Protein 8AOJ (pdb70)

B-factor: mean 22.53, std 10.85, range [9.4, 93.25]

Sequence (339 aa):
GPEMVRGQVFDVGPRYTNLLSSYIGEGAYGMVCSAYDNVNKVRVAIKKISPFEHQTYCQRTLREEIKILLRFRHENIIGINDIIRAPTIEQMKDVYIVQDLMEETDLYKLLKTQHLSNDHICYFLYQILRGLKYIHSANVLHRDLKPSNLLLLNTTTDLKICCDFGLARVADPDHDHTGFLTEYVATRWYRAPEIMLNSKGYTTKSIDIWSVGCILAEMLSNRPIFPGKHYLDQLNHILGILGSPSQEDLNCIINLKARNYLLSLPHKKNKVPWNRLFPNADSKALDLLDKMMLTFNPHKRIEVEQALAHPYLEQYYDPSSDEPIAEAPFKLPKEKLKELIFEETARFQP

InterPro domains:
  IPR000719 Protein kinase domain [PF00069] (25-313)
  IPR000719 Protein kinase domain [PS50011] (25-313)
  IPR000719 Protein kinase domain [SM00220] (25-313)
  IPR003527 Mitogen-activated protein (MAP) kinase, conserved site [PS01351] (59-161)
  IPR008271 Serine/threonine-protein kinase, active site [PS00108] (145-157)
  IPR008349 Mitogen-activated protein (MAP) kinase, ERK1/2 [PR01770] (13-30)
  IPR008349 Mitogen-activated protein (MAP) kinase, ERK1/2 [PR01770] (118-127)
  IPR008349 Mitogen-activated protein (MAP) kinase, ERK1/2 [PR01770] (173-183)
  IPR008349 Mitogen-activated protein (MAP) kinase, ERK1/2 [PR01770] (231-242)
  IPR008349 Mitogen-activated protein (MAP) kinase, ERK1/2 [PR01770] (252-262)
  IPR008349 Mitogen-activated protein (MAP) kinase, ERK1/2 [PR01770] (313-323)
  IPR011009 Protein kinase-like domain superfamily [SSF56112] (19-322)
  IPR017441 Protein kinase, ATP binding site [PS00107] (31-55)
  IPR050117 Mitogen-activated protein (MAP) kinase [PTHR24055] (24-315)

GO terms:
  GO:0004674 protein serine/threonine kinase activity (F, IDA)
  GO:0004707 MAP kinase activity (F, IDA)
  GO:0005829 cytosol (C, IDA)
  GO:0045542 positive regulation of cholesterol biosynthetic process (P, IDA)
  GO:0070371 ERK1 and ERK2 cascade (P, IDA)
  GO:0007173 epidermal growth factor receptor signaling pathway (P, IDA)
  GO:0000165 MAPK cascade (P, IDA)
  GO:0010759 positive regulation of macrophage chemotaxis (P, IGI)
  GO:0120041 positive regulation of macrophage proliferation (P, IGI)
  GO:0061514 interleukin-34-mediated signaling pathway (P, IGI)
  GO:0005634 nucleus (C, IDA)
  GO:0005737 cytoplasm (C, IDA)
  GO:0045880 positive regulation of smoothened signaling pathway (P, IDA)
  GO:0070849 response to epidermal growth factor (P, IDA)
  GO:0005634 nucleus (C, TAS)
  GO:0005739 mitochondrion (C, TAS)
  GO:0005769 early endosome (C, TAS)
  GO:0005770 late endosome (C, TAS)
  GO:0005794 Golgi apparatus (C, TAS)
  GO:0005829 cytosol (C, TAS)

Nearest PDB structures (foldseek):
  4xp0-assembly1_A  TM=9.930E-01  e=1.563E-63  Rattus norvegicus
  8aod-assembly1_A  TM=9.834E-01  e=3.428E-61  Homo sapiens
  6rq4-assembly1_A  TM=9.929E-01  e=7.061E-60  Homo sapiens
  4xj0-assembly1_A  TM=9.694E-01  e=9.511E-57  Homo sapiens
  2fys-assembly2_A  TM=9.454E-01  e=4.264E-54  Rattus norvegicus

Radius of gyration: 21.11 Å; Cα contacts (8 Å, |Δi|>4): 627; chains: 1; bounding box: 54×43×61 Å

Solvent-accessible surface area: 16401 Å² total

Secondary structure (DSSP, 8-state):
---EETTEE----TTEEEEEEEEEETTEEEEEEEETTTTEEEEEEEE--TT-HHHHHHHHHHHHHHHH---TTB----EEE--SSTTT---EEEEEE--SEEHHHHHHH-PPPHHHHHHHHHHHHHHHHHHHHTTEE-----GGGEEE----EEE---TT-EE--GGG-B--TT----S-GGG--HHHHHTB-S-STHHHHHHHHHHHHHHHHSS-S---SSHHHHHHHHHHHH-SPPHHHHHT---HHHHHHHHHSPP-PPPPHHHH-TTS-HHHHHHHHHHS-SSTTTSPPHHHHHTSGGGTTT--GGGS---SS-----HHHHHHHHHHHTGGG--

Foldseek 3Di:
DADDDPNHGDRPDDQWADWDWDAADPAGTKIWTAGNVVGDIKIKGKHQQLVDPLSLVLVLVQLVVQDQDDDQQAKHFPAKDADPDLVRGRIIMTITHDADAWQLVCLQPHQDDLVRLLVQLLSVLLVLQACVLLQKEQLADDGRQWGHHPVGIHGDDSSPMDRADVVPFFDAAQDDADYDLLQAALCVRHTGHCRDRLRVLSSSLQRSLCSLPSDGQQPAPDRVSSNVSLCLAQWQDDPVLLVVRPHPVRSVVSVPDDTHDHDQPCVSRVPDDPQSSVLSCQSSDNRSVSRDGSLVSLVGVSNVVPRDVVSSDYRPHRDDDDSVVSSVSVCVSNVVNDD

Structure (mmCIF, N/CA/C/O backbone):
data_8AOJ
#
_entry.id   8AOJ
#
_cell.length_a   48.687
_cell.length_b   70.306
_cell.length_c   60.921
_cell.angle_alpha   90.000
_cell.angle_beta   109.800
_cell.angle_gamma   90.000
#
_symmetry.space_group_name_H-M   'P 1 21 1'
#
loop_
_entity.id
_entity.type
_entity.pdbx_description
1 polymer 'Mitogen-activated protein kinase 1'
2 non-polymer 'SULFATE ION'
3 non-polymer 1,2-ETHANEDIOL
4 non-polymer 'DIMETHYL SULFOXIDE'
5 non-polymer 1-[(2~{S})-2-(5-methyl-3-pyridin-4-yl-1~{H}-pyrazol-4-yl)pyrrolidin-1-yl]propan-1-one
6 water water
#
loop_
_atom_site.group_PDB
_atom_site.id
_atom_site.type_symbol
_atom_site.label_atom_id
_atom_site.label_alt_id
_atom_site.label_comp_id
_atom_site.label_asym_id
_atom_site.label_entity_id
_atom_site.label_seq_id
_atom_site.pdbx_PDB_ins_code
_atom_site.Cartn_x
_atom_site.Cartn_y
_atom_site.Cartn_z
_atom_site.occupancy
_atom_site.B_iso_or_equiv
_atom_site.auth_seq_id
_atom_site.auth_comp_id
_atom_site.auth_asym_id
_atom_site.auth_atom_id
_atom_site.pdbx_PDB_model_num
ATOM 1 N N . GLY A 1 18 ? 16.277 18.403 68.456 1.00 38.45 10 GLY A N 1
ATOM 2 C CA . GLY A 1 18 ? 15.040 18.760 67.772 1.00 37.02 10 GLY A CA 1
ATOM 3 C C . GLY A 1 18 ? 14.934 18.120 66.406 1.00 35.14 10 GLY A C 1
ATOM 4 O O . GLY A 1 18 ? 15.899 17.555 65.906 1.00 35.90 10 GLY A O 1
ATOM 5 N N . PRO A 1 19 ? 13.752 18.191 65.787 1.00 33.19 11 PRO A N 1
ATOM 6 C CA . PRO A 1 19 ? 13.577 17.535 64.473 1.00 32.42 11 PRO A CA 1
ATOM 7 C C . PRO A 1 19 ? 14.343 18.206 63.356 1.00 33.18 11 PRO A C 1
ATOM 8 O O . PRO A 1 19 ? 14.646 19.400 63.437 1.00 33.56 11 PRO A O 1
ATOM 12 N N . GLU A 1 20 ? 14.645 17.457 62.290 1.00 32.22 12 GLU A N 1
ATOM 13 C CA . GLU A 1 20 ? 15.078 18.043 61.010 1.00 32.04 12 GLU A CA 1
ATOM 14 C C . GLU A 1 20 ? 14.050 19.061 60.527 1.00 30.82 12 GLU A C 1
ATOM 15 O O . GLU A 1 20 ? 12.842 18.829 60.654 1.00 30.00 12 GLU A O 1
ATOM 21 N N . MET A 1 21 ? 14.520 20.205 60.015 1.00 30.65 13 MET A N 1
ATOM 22 C CA . MET A 1 21 ? 13.616 21.225 59.494 1.00 29.50 13 MET A CA 1
ATOM 23 C C . MET A 1 21 ? 13.948 21.393 58.018 1.00 29.45 13 MET A C 1
ATOM 24 O O . MET A 1 21 ? 15.116 21.296 57.642 1.00 31.16 13 MET A O 1
ATOM 29 N N . VAL A 1 22 ? 12.923 21.638 57.204 1.00 29.26 14 VAL A N 1
ATOM 30 C CA . VAL A 1 22 ? 13.082 21.922 55.780 1.00 29.02 14 VAL A CA 1
ATOM 31 C C . VAL A 1 22 ? 12.140 23.049 55.469 1.00 30.49 14 VAL A C 1
ATOM 32 O O . VAL A 1 22 ? 10.939 22.919 55.682 1.00 30.23 14 VAL A O 1
ATOM 36 N N . ARG A 1 23 ? 12.675 24.177 54.964 1.00 32.60 15 ARG A N 1
ATOM 37 C CA . ARG A 1 23 ? 11.859 25.352 54.667 1.00 34.57 15 ARG A CA 1
ATOM 38 C C . ARG A 1 23 ? 10.966 25.794 55.843 1.00 34.68 15 ARG A C 1
ATOM 39 O O . ARG A 1 23 ? 9.811 26.134 55.664 1.00 35.51 15 ARG A O 1
ATOM 47 N N . GLY A 1 24 ? 11.525 25.767 57.044 1.00 34.54 16 GLY A N 1
ATOM 48 C CA . GLY A 1 24 ? 10.824 26.230 58.233 1.00 34.18 16 GLY A CA 1
ATOM 49 C C . GLY A 1 24 ? 9.773 25.295 58.787 1.00 34.08 16 GLY A C 1
ATOM 50 O O . GLY A 1 24 ? 9.026 25.667 59.708 1.00 35.71 16 GLY A O 1
ATOM 51 N N . GLN A 1 25 ? 9.696 24.051 58.241 1.00 31.64 17 GLN A N 1
ATOM 52 C CA . GLN A 1 25 ? 8.658 23.115 58.652 1.00 29.74 17 GLN A CA 1
ATOM 53 C C . GLN A 1 25 ? 9.306 21.859 59.186 1.00 26.75 17 GLN A C 1
ATOM 54 O O . GLN A 1 25 ? 10.391 21.471 58.756 1.00 27.30 17 GLN A O 1
ATOM 60 N N . VAL A 1 26 ? 8.606 21.215 60.153 1.00 25.80 18 VAL A N 1
ATOM 61 C CA . VAL A 1 26 ? 9.087 19.985 60.747 1.00 24.10 18 VAL A CA 1
ATOM 62 C C . VAL A 1 26 ? 9.105 18.894 59.675 1.00 22.83 18 VAL A C 1
ATOM 63 O O . VAL A 1 26 ? 8.102 18.707 58.970 1.00 24.07 18 VAL A O 1
ATOM 67 N N . PHE A 1 27 ? 10.216 18.229 59.556 1.00 22.32 19 PHE A N 1
ATOM 68 C CA . PHE A 1 27 ? 10.293 17.066 58.662 1.00 21.01 19 PHE A CA 1
ATOM 69 C C . PHE A 1 27 ? 11.038 16.018 59.442 1.00 20.48 19 PHE A C 1
ATOM 70 O O . PHE A 1 27 ? 12.217 15.787 59.278 1.00 22.63 19 PHE A O 1
ATOM 78 N N . ASP A 1 28 ? 10.285 15.358 60.316 1.00 20.77 20 ASP A N 1
ATOM 79 C CA . ASP A 1 28 ? 10.915 14.619 61.416 1.00 20.49 20 ASP A CA 1
ATOM 80 C C . ASP A 1 28 ? 11.217 13.157 61.137 1.00 20.84 20 ASP A C 1
ATOM 81 O O . ASP A 1 28 ? 10.519 12.270 61.607 1.00 23.14 20 ASP A O 1
ATOM 86 N N . VAL A 1 29 ? 12.256 12.931 60.388 1.00 21.92 21 VAL A N 1
ATOM 87 C CA . VAL A 1 29 ? 12.542 11.591 59.860 1.00 23.15 21 VAL A CA 1
ATOM 88 C C . VAL A 1 29 ? 13.484 10.813 60.719 1.00 26.82 21 VAL A C 1
ATOM 89 O O . VAL A 1 29 ? 13.548 9.585 60.591 1.00 28.92 21 VAL A O 1
ATOM 93 N N . GLY A 1 30 ? 14.193 11.495 61.628 1.00 28.18 22 GLY A N 1
ATOM 94 C CA . GLY A 1 30 ? 14.950 10.838 62.677 1.00 28.09 22 GLY A CA 1
ATOM 95 C C . GLY A 1 30 ? 16.334 10.587 62.172 1.00 27.37 22 GLY A C 1
ATOM 96 O O . GLY A 1 30 ? 16.642 10.792 60.981 1.00 28.09 22 GLY A O 1
ATOM 97 N N . PRO A 1 31 ? 17.202 10.096 63.071 1.00 25.95 23 PRO A N 1
ATOM 98 C CA . PRO A 1 31 ? 18.614 10.011 62.732 1.00 24.19 23 PRO A CA 1
ATOM 99 C C . PRO A 1 31 ? 18.948 9.033 61.651 1.00 23.04 23 PRO A C 1
ATOM 100 O O . PRO A 1 31 ? 20.026 9.173 61.093 1.00 23.97 23 PRO A O 1
ATOM 104 N N . ARG A 1 32 ? 18.051 8.069 61.305 1.00 22.55 24 ARG A N 1
ATOM 105 C CA . ARG A 1 32 ? 18.367 7.169 60.187 1.00 23.00 24 ARG A CA 1
ATOM 106 C C . ARG A 1 32 ? 18.516 7.937 58.887 1.00 21.52 24 ARG A C 1
ATOM 107 O O . ARG A 1 32 ? 19.354 7.540 58.075 1.00 21.96 24 ARG A O 1
ATOM 115 N N . TYR A 1 33 ? 17.766 9.017 58.703 1.00 20.76 25 TYR A N 1
ATOM 116 C CA . TYR A 1 33 ? 17.679 9.743 57.452 1.00 20.55 25 TYR A CA 1
ATOM 117 C C . TYR A 1 33 ? 18.196 11.171 57.629 1.00 23.10 25 TYR A C 1
ATOM 118 O O . TYR A 1 33 ? 17.631 11.956 58.385 1.00 24.62 25 TYR A O 1
ATOM 127 N N . THR A 1 34 ? 19.262 11.482 56.889 1.00 24.64 26 THR A N 1
ATOM 128 C CA . THR A 1 34 ? 19.964 12.767 57.069 1.00 27.18 26 THR A CA 1
ATOM 129 C C . THR A 1 34 ? 20.094 13.523 55.735 1.00 29.29 26 THR A C 1
ATOM 130 O O . THR A 1 34 ? 19.639 13.003 54.704 1.00 29.30 26 THR A O 1
ATOM 134 N N . ASN A 1 35 ? 20.662 14.744 55.716 1.00 29.69 27 ASN A N 1
ATOM 135 C CA . ASN A 1 35 ? 20.984 15.469 54.479 1.00 30.56 27 ASN A CA 1
ATOM 136 C C . ASN A 1 35 ? 19.743 15.583 53.583 1.00 29.04 27 ASN A C 1
ATOM 137 O O . ASN A 1 35 ? 19.736 15.136 52.432 1.00 30.30 27 ASN A O 1
ATOM 142 N N . LEU A 1 36 ? 18.716 16.179 54.132 1.00 27.18 28 LEU A N 1
ATOM 143 C CA A LEU A 1 36 ? 17.448 16.366 53.451 0.50 27.52 28 LEU A CA 1
ATOM 144 C CA B LEU A 1 36 ? 17.457 16.366 53.429 0.50 27.51 28 LEU A CA 1
ATOM 145 C C . LEU A 1 36 ? 17.543 17.399 52.325 1.00 28.85 28 LEU A C 1
ATOM 146 O O . LEU A 1 36 ? 18.314 18.364 52.427 1.00 29.62 28 LEU A O 1
ATOM 155 N N . SER A 1 37 ? 16.754 17.194 51.264 1.00 28.33 29 SER A N 1
ATOM 156 C CA A SER A 1 37 ? 16.599 18.157 50.181 0.50 28.75 29 SER A CA 1
ATOM 157 C CA B SER A 1 37 ? 16.603 18.139 50.163 0.50 28.48 29 SER A CA 1
ATOM 158 C C . SER A 1 37 ? 15.148 18.179 49.787 1.00 28.18 29 SER A C 1
ATOM 159 O O . SER A 1 37 ? 14.559 17.102 49.547 1.00 26.21 29 SER A O 1
ATOM 164 N N . TYR A 1 38 ? 14.546 19.363 49.719 1.00 27.26 30 TYR A N 1
ATOM 165 C CA . TYR A 1 38 ? 13.172 19.577 49.297 1.00 27.11 30 TYR A CA 1
ATOM 166 C C . TYR A 1 38 ? 12.992 19.063 47.855 1.00 27.46 30 TYR A C 1
ATOM 167 O O . TYR A 1 38 ? 13.899 19.238 47.019 1.00 29.79 30 TYR A O 1
ATOM 176 N N . ILE A 1 39 ? 11.857 18.420 47.584 1.00 26.98 31 ILE A N 1
ATOM 177 C CA . ILE A 1 39 ? 11.475 18.062 46.212 1.00 28.41 31 ILE A CA 1
ATOM 178 C C . ILE A 1 39 ? 10.233 18.837 45.800 1.00 30.42 31 ILE A C 1
ATOM 179 O O . ILE A 1 39 ? 10.214 19.433 44.710 1.00 31.52 31 ILE A O 1
ATOM 184 N N . GLY A 1 40 ? 9.192 18.846 46.629 1.00 30.70 32 GLY A N 1
ATOM 185 C CA . GLY A 1 40 ? 7.906 19.402 46.227 1.00 32.36 32 GLY A CA 1
ATOM 186 C C . GLY A 1 40 ? 6.801 19.193 47.232 1.00 33.66 32 GLY A C 1
ATOM 187 O O . GLY A 1 40 ? 7.065 18.753 48.347 1.00 33.06 32 GLY A O 1
ATOM 188 N N . GLU A 1 41 ? 5.567 19.527 46.857 1.00 34.95 33 GLU A N 1
ATOM 189 C CA . GLU A 1 41 ? 4.370 19.333 47.660 1.00 36.82 33 GLU A CA 1
ATOM 190 C C . GLU A 1 41 ? 3.570 18.162 47.115 1.00 38.45 33 GLU A C 1
ATOM 191 O O . GLU A 1 41 ? 3.197 18.172 45.941 1.00 39.34 33 GLU A O 1
ATOM 197 N N . GLY A 1 42 ? 3.316 17.155 47.956 1.00 37.84 34 GLY A N 1
ATOM 198 C CA . GLY A 1 42 ? 2.341 16.108 47.664 1.00 36.75 34 GLY A CA 1
ATOM 199 C C . GLY A 1 42 ? 0.953 16.474 48.148 1.00 36.28 34 GLY A C 1
ATOM 200 O O . GLY A 1 42 ? 0.732 17.582 48.664 1.00 36.53 34 GLY A O 1
ATOM 201 N N . ALA A 1 43 ? 0.002 15.541 47.998 1.00 35.10 35 ALA A N 1
ATOM 202 C CA . ALA A 1 43 ? -1.405 15.770 48.327 1.00 34.12 35 ALA A CA 1
ATOM 203 C C . ALA A 1 43 ? -1.633 16.181 49.786 1.00 31.70 35 ALA A C 1
ATOM 204 O O . ALA A 1 43 ? -2.469 17.040 50.061 1.00 32.12 35 ALA A O 1
ATOM 206 N N . TYR A 1 44 ? -0.898 15.551 50.716 1.00 29.22 36 TYR A N 1
ATOM 207 C CA . TYR A 1 44 ? -1.103 15.763 52.158 1.00 27.67 36 TYR A CA 1
ATOM 208 C C . TYR A 1 44 ? 0.162 16.255 52.862 1.00 26.61 36 TYR A C 1
ATOM 209 O O . TYR A 1 44 ? 0.212 16.168 54.088 1.00 27.34 36 TYR A O 1
ATOM 218 N N . GLY A 1 45 ? 1.152 16.743 52.130 1.00 25.17 37 GLY A N 1
ATOM 219 C CA . GLY A 1 45 ? 2.358 17.278 52.741 1.00 25.65 37 GLY A CA 1
ATOM 220 C C . GLY A 1 45 ? 3.580 17.395 51.887 1.00 25.64 37 GLY A C 1
ATOM 221 O O . GLY A 1 45 ? 3.593 16.977 50.726 1.00 26.64 37 GLY A O 1
ATOM 222 N N . MET A 1 46 ? 4.628 17.907 52.461 1.00 25.20 38 MET A N 1
ATOM 223 C CA . MET A 1 46 ? 5.898 18.131 51.793 1.00 25.41 38 MET A CA 1
ATOM 224 C C . MET A 1 46 ? 6.576 16.790 51.405 1.00 23.77 38 MET A C 1
ATOM 225 O O . MET A 1 46 ? 6.430 15.792 52.124 1.00 22.31 38 MET A O 1
ATOM 230 N N . VAL A 1 47 ? 7.336 16.772 50.292 1.00 23.22 39 VAL A N 1
ATOM 231 C CA . VAL A 1 47 ? 8.141 15.648 49.874 1.00 22.98 39 VAL A CA 1
ATOM 232 C C . VAL A 1 47 ? 9.603 16.053 49.794 1.00 23.15 39 VAL A C 1
ATOM 233 O O . VAL A 1 47 ? 9.930 17.121 49.246 1.00 25.16 39 VAL A O 1
ATOM 237 N N . CYS A 1 48 ? 10.490 15.242 50.313 1.00 21.86 40 CYS A N 1
ATOM 238 C CA . CYS A 1 48 ? 11.956 15.398 50.304 1.00 23.19 40 CYS A CA 1
ATOM 239 C C . CYS A 1 48 ? 12.715 14.157 49.890 1.00 23.30 40 CYS A C 1
ATOM 240 O O . CYS A 1 48 ? 12.133 13.076 49.874 1.00 23.37 40 CYS A O 1
ATOM 243 N N . SER A 1 49 ? 14.000 14.280 49.549 1.00 20.97 41 SER A N 1
ATOM 244 C CA . SER A 1 49 ? 14.930 13.175 49.547 1.00 19.85 41 SER A CA 1
ATOM 245 C C . SER A 1 49 ? 15.815 13.250 50.791 1.00 21.07 41 SER A C 1
ATOM 246 O O . SER A 1 49 ? 15.946 14.322 51.391 1.00 23.36 41 SER A O 1
ATOM 249 N N . ALA A 1 50 ? 16.405 12.160 51.141 1.00 19.95 42 ALA A N 1
ATOM 250 C CA . ALA A 1 50 ? 17.310 12.082 52.301 1.00 21.12 42 ALA A CA 1
ATOM 251 C C . ALA A 1 50 ? 18.260 10.944 52.106 1.00 21.75 42 ALA A C 1
ATOM 252 O O . ALA A 1 50 ? 18.057 10.058 51.269 1.00 22.03 42 ALA A O 1
ATOM 254 N N . TYR A 1 51 ? 19.383 10.948 52.861 1.00 21.55 43 TYR A N 1
ATOM 255 C CA . TYR A 1 51 ? 20.284 9.818 52.891 1.00 22.43 43 TYR A CA 1
ATOM 256 C C . TYR A 1 51 ? 19.881 8.777 53.946 1.00 21.99 43 TYR A C 1
ATOM 257 O O . TYR A 1 51 ? 19.741 9.144 55.112 1.00 22.64 43 TYR A O 1
ATOM 266 N N . ASP A 1 52 ? 19.720 7.473 53.576 1.00 21.21 44 ASP A N 1
ATOM 267 C CA . ASP A 1 52 ? 19.380 6.359 54.450 1.00 21.76 44 ASP A CA 1
ATOM 268 C C . ASP A 1 52 ? 20.719 5.827 54.960 1.00 24.67 44 ASP A C 1
ATOM 269 O O . ASP A 1 52 ? 21.494 5.232 54.192 1.00 25.40 44 ASP A O 1
ATOM 274 N N . ASN A 1 53 ? 21.000 6.067 56.241 1.00 24.86 45 ASN A N 1
ATOM 275 C CA . ASN A 1 53 ? 22.285 5.650 56.841 1.00 28.12 45 ASN A CA 1
ATOM 276 C C . ASN A 1 53 ? 22.357 4.131 57.087 1.00 32.39 45 ASN A C 1
ATOM 277 O O . ASN A 1 53 ? 23.465 3.627 57.364 1.00 34.62 45 ASN A O 1
ATOM 282 N N . VAL A 1 54 ? 21.238 3.386 56.990 1.00 32.68 46 VAL A N 1
ATOM 283 C CA . VAL A 1 54 ? 21.290 1.919 57.089 1.00 33.47 46 VAL A CA 1
ATOM 284 C C . VAL A 1 54 ? 21.599 1.293 55.722 1.00 35.71 46 VAL A C 1
ATOM 285 O O . VAL A 1 54 ? 22.548 0.502 55.605 1.00 36.41 46 VAL A O 1
ATOM 289 N N . ASN A 1 55 ? 20.811 1.627 54.683 1.00 35.22 47 ASN A N 1
ATOM 290 C CA . ASN A 1 55 ? 21.011 1.050 53.341 1.00 34.88 47 ASN A CA 1
ATOM 291 C C . ASN A 1 55 ? 22.002 1.816 52.458 1.00 34.61 47 ASN A C 1
ATOM 292 O O . ASN A 1 55 ? 22.292 1.355 51.345 1.00 35.94 47 ASN A O 1
ATOM 297 N N . LYS A 1 56 ? 22.521 2.957 52.928 1.00 33.06 48 LYS A N 1
ATOM 298 C CA . LYS A 1 56 ? 23.595 3.704 52.267 1.00 33.35 48 LYS A CA 1
ATOM 299 C C . LYS A 1 56 ? 23.256 4.219 50.873 1.00 33.82 48 LYS A C 1
ATOM 300 O O . LYS A 1 56 ? 24.115 4.287 49.992 1.00 34.97 48 LYS A O 1
ATOM 306 N N . VAL A 1 57 ? 21.990 4.595 50.670 1.00 31.88 49 VAL A N 1
ATOM 307 C CA . VAL A 1 57 ? 21.486 5.204 49.431 1.00 29.96 49 VAL A CA 1
ATOM 308 C C . VAL A 1 57 ? 20.610 6.378 49.799 1.00 25.89 49 VAL A C 1
ATOM 309 O O . VAL A 1 57 ? 20.091 6.440 50.937 1.00 24.02 49 VAL A O 1
ATOM 313 N N . ARG A 1 58 ? 20.417 7.306 48.879 1.00 23.88 50 ARG A N 1
ATOM 314 C CA . ARG A 1 58 ? 19.383 8.305 49.020 1.00 23.15 50 ARG A CA 1
ATOM 315 C C . ARG A 1 58 ? 18.018 7.702 48.705 1.00 20.43 50 ARG A C 1
ATOM 316 O O . ARG A 1 58 ? 17.922 6.800 47.869 1.00 21.27 50 ARG A O 1
ATOM 324 N N . VAL A 1 59 ? 17.011 8.190 49.414 1.00 18.79 51 VAL A N 1
ATOM 325 C CA . VAL A 1 59 ? 15.617 7.719 49.385 1.00 17.09 51 VAL A CA 1
ATOM 326 C C . VAL A 1 59 ? 14.703 8.920 49.258 1.00 17.72 51 VAL A C 1
ATOM 327 O O . VAL A 1 59 ? 15.020 10.071 49.481 1.00 18.77 51 VAL A O 1
ATOM 331 N N . ALA A 1 60 ? 13.447 8.652 48.855 1.00 16.16 52 ALA A N 1
ATOM 332 C CA . ALA A 1 60 ? 12.397 9.627 48.802 1.00 16.74 52 ALA A CA 1
ATOM 333 C C . ALA A 1 60 ? 11.528 9.500 50.073 1.00 17.33 52 ALA A C 1
ATOM 334 O O . ALA A 1 60 ? 11.274 8.370 50.516 1.00 17.63 52 ALA A O 1
ATOM 336 N N . ILE A 1 61 ? 11.091 10.622 50.619 1.00 16.89 53 ILE A N 1
ATOM 337 C CA . ILE A 1 61 ? 10.254 10.629 51.803 1.00 15.24 53 ILE A CA 1
ATOM 338 C C . ILE A 1 61 ? 9.118 11.580 51.640 1.00 17.35 53 ILE A C 1
ATOM 339 O O . ILE A 1 61 ? 9.309 12.795 51.423 1.00 19.32 53 ILE A O 1
ATOM 344 N N . LYS A 1 62 ? 7.876 11.101 51.786 1.00 16.10 54 LYS A N 1
ATOM 345 C CA . LYS A 1 62 ? 6.683 11.906 51.754 1.00 16.64 54 LYS A CA 1
ATOM 346 C C . LYS A 1 62 ? 6.135 12.115 53.147 1.00 17.83 54 LYS A C 1
ATOM 347 O O . LYS A 1 62 ? 5.900 11.132 53.844 1.00 18.33 54 LYS A O 1
ATOM 353 N N . LYS A 1 63 ? 5.932 13.364 53.554 1.00 17.85 55 LYS A N 1
ATOM 354 C CA . LYS A 1 63 ? 5.227 13.664 54.788 1.00 17.27 55 LYS A CA 1
ATOM 355 C C . LYS A 1 63 ? 3.748 13.717 54.531 1.00 18.58 55 LYS A C 1
ATOM 356 O O . LYS A 1 63 ? 3.273 14.448 53.639 1.00 19.53 55 LYS A O 1
ATOM 362 N N . ILE A 1 64 ? 2.949 12.976 55.269 1.00 17.42 56 ILE A N 1
ATOM 363 C CA . ILE A 1 64 ? 1.531 12.849 55.139 1.00 18.35 56 ILE A CA 1
ATOM 364 C C . ILE A 1 64 ? 0.787 13.201 56.430 1.00 21.32 56 ILE A C 1
ATOM 365 O O . ILE A 1 64 ? 1.032 12.550 57.450 1.00 21.81 56 ILE A O 1
ATOM 370 N N . SER A 1 65 ? -0.128 14.156 56.385 1.00 21.80 57 SER A N 1
ATOM 371 C CA . SER A 1 65 ? -0.840 14.612 57.571 1.00 21.19 57 SER A CA 1
ATOM 372 C C . SER A 1 65 ? -2.316 14.530 57.223 1.00 22.32 57 SER A C 1
ATOM 373 O O . SER A 1 65 ? -2.927 15.538 56.846 1.00 24.24 57 SER A O 1
ATOM 376 N N . PRO A 1 66 ? -2.918 13.334 57.313 1.00 20.73 58 PRO A N 1
ATOM 377 C CA . PRO A 1 66 ? -4.284 13.103 56.847 1.00 21.08 58 PRO A CA 1
ATOM 378 C C . PRO A 1 66 ? -5.373 13.079 57.905 1.00 21.95 58 PRO A C 1
ATOM 379 O O . PRO A 1 66 ? -6.512 12.872 57.542 1.00 21.55 58 PRO A O 1
ATOM 383 N N . PHE A 1 67 ? -5.046 13.252 59.192 1.00 21.75 59 PHE A N 1
ATOM 384 C CA . PHE A 1 67 ? -5.933 12.779 60.253 1.00 23.12 59 PHE A CA 1
ATOM 385 C C . PHE A 1 67 ? -7.109 13.687 60.516 1.00 26.06 59 PHE A C 1
ATOM 386 O O . PHE A 1 67 ? -8.051 13.236 61.176 1.00 26.95 59 PHE A O 1
ATOM 394 N N . GLU A 1 68 ? -7.099 14.913 60.001 1.00 27.30 60 GLU A N 1
ATOM 395 C CA . GLU A 1 68 ? -8.240 15.819 60.148 1.00 29.09 60 GLU A CA 1
ATOM 396 C C . GLU A 1 68 ? -9.421 15.502 59.216 1.00 29.43 60 GLU A C 1
ATOM 397 O O . GLU A 1 68 ? -10.513 16.081 59.396 1.00 28.50 60 GLU A O 1
ATOM 403 N N . HIS A 1 69 ? -9.263 14.601 58.221 1.00 30.57 61 HIS A N 1
ATOM 404 C CA . HIS A 1 69 ? -10.313 14.325 57.238 1.00 30.93 61 HIS A CA 1
ATOM 405 C C . HIS A 1 69 ? -10.416 12.873 56.888 1.00 29.88 61 HIS A C 1
ATOM 406 O O . HIS A 1 69 ? -9.387 12.263 56.570 1.00 28.15 61 HIS A O 1
ATOM 413 N N . GLN A 1 70 ? -11.633 12.310 56.924 1.00 28.81 62 GLN A N 1
ATOM 414 C CA . GLN A 1 70 ? -11.933 10.915 56.601 1.00 28.75 62 GLN A CA 1
ATOM 415 C C . GLN A 1 70 ? -11.378 10.537 55.230 1.00 27.68 62 GLN A C 1
ATOM 416 O O . GLN A 1 70 ? -10.754 9.500 55.101 1.00 26.21 62 GLN A O 1
ATOM 422 N N . THR A 1 71 ? -11.608 11.361 54.190 1.00 27.75 63 THR A N 1
ATOM 423 C CA . THR A 1 71 ? -11.207 11.006 52.824 1.00 27.16 63 THR A CA 1
ATOM 424 C C . THR A 1 71 ? -9.684 10.877 52.710 1.00 24.89 63 THR A C 1
ATOM 425 O O . THR A 1 71 ? -9.169 9.938 52.070 1.00 23.98 63 THR A O 1
ATOM 429 N N . TYR A 1 72 ? -8.953 11.804 53.327 1.00 24.08 64 TYR A N 1
ATOM 430 C CA . TYR A 1 72 ? -7.488 11.746 53.336 1.00 23.94 64 TYR A CA 1
ATOM 431 C C . TYR A 1 72 ? -7.022 10.464 54.035 1.00 21.10 64 TYR A C 1
ATOM 432 O O . TYR A 1 72 ? -6.069 9.803 53.602 1.00 20.86 64 TYR A O 1
ATOM 441 N N . CYS A 1 73 ? -7.667 10.118 55.133 1.00 21.78 65 CYS A N 1
ATOM 442 C CA . CYS A 1 73 ? -7.337 8.890 55.843 1.00 21.55 65 CYS A CA 1
ATOM 443 C C . CYS A 1 73 ? -7.593 7.687 54.981 1.00 21.13 65 CYS A C 1
ATOM 444 O O . CYS A 1 73 ? -6.783 6.768 54.978 1.00 21.04 65 CYS A O 1
ATOM 447 N N . GLN A 1 74 ? -8.713 7.688 54.208 1.00 21.23 66 GLN A N 1
ATOM 448 C CA . GLN A 1 74 ? -9.050 6.545 53.380 1.00 22.08 66 GLN A CA 1
ATOM 449 C C . GLN A 1 74 ? -7.999 6.407 52.291 1.00 21.25 66 GLN A C 1
ATOM 450 O O . GLN A 1 74 ? -7.529 5.295 52.097 1.00 20.94 66 GLN A O 1
ATOM 456 N N . ARG A 1 75 ? -7.611 7.533 51.605 1.00 19.51 67 ARG A N 1
ATOM 457 C CA . ARG A 1 75 ? -6.664 7.362 50.492 1.00 18.37 67 ARG A CA 1
ATOM 458 C C . ARG A 1 75 ? -5.333 6.897 51.035 1.00 18.78 67 ARG A C 1
ATOM 459 O O . ARG A 1 75 ? -4.645 6.101 50.388 1.00 18.44 67 ARG A O 1
ATOM 467 N N . THR A 1 76 ? -4.928 7.386 52.221 1.00 18.69 68 THR A N 1
ATOM 468 C CA . THR A 1 76 ? -3.607 7.080 52.780 1.00 18.01 68 THR A CA 1
ATOM 469 C C . THR A 1 76 ? -3.591 5.642 53.192 1.00 17.48 68 THR A C 1
ATOM 470 O O . THR A 1 76 ? -2.618 4.946 52.922 1.00 17.13 68 THR A O 1
ATOM 474 N N . LEU A 1 77 ? -4.619 5.175 53.878 1.00 17.52 69 LEU A N 1
ATOM 475 C CA . LEU A 1 77 ? -4.665 3.803 54.347 1.00 17.48 69 LEU A CA 1
ATOM 476 C C . LEU A 1 77 ? -4.705 2.848 53.180 1.00 18.54 69 LEU A C 1
ATOM 477 O O . LEU A 1 77 ? -4.042 1.858 53.216 1.00 16.96 69 LEU A O 1
ATOM 482 N N . ARG A 1 78 ? -5.524 3.130 52.132 1.00 18.61 70 ARG A N 1
ATOM 483 C CA . ARG A 1 78 ? -5.561 2.222 50.985 1.00 18.95 70 ARG A CA 1
ATOM 484 C C . ARG A 1 78 ? -4.207 2.101 50.340 1.00 16.23 70 ARG A C 1
ATOM 485 O O . ARG A 1 78 ? -3.816 0.993 50.030 1.00 16.92 70 ARG A O 1
ATOM 493 N N . GLU A 1 79 ? -3.512 3.231 50.130 1.00 15.76 71 GLU A N 1
ATOM 494 C CA A GLU A 1 79 ? -2.172 3.149 49.480 0.50 15.26 71 GLU A CA 1
ATOM 495 C CA B GLU A 1 79 ? -2.210 3.172 49.495 0.50 15.61 71 GLU A CA 1
ATOM 496 C C . GLU A 1 79 ? -1.209 2.372 50.316 1.00 15.35 71 GLU A C 1
ATOM 497 O O . GLU A 1 79 ? -0.458 1.562 49.825 1.00 14.77 71 GLU A O 1
ATOM 508 N N . ILE A 1 80 ? -1.201 2.638 51.657 1.00 14.68 72 ILE A N 1
ATOM 509 C CA . ILE A 1 80 ? -0.289 1.895 52.516 1.00 14.43 72 ILE A CA 1
ATOM 510 C C . ILE A 1 80 ? -0.601 0.396 52.469 1.00 15.07 72 ILE A C 1
ATOM 511 O O . ILE A 1 80 ? 0.281 -0.403 52.307 1.00 15.35 72 ILE A O 1
ATOM 516 N N . LYS A 1 81 ? -1.901 0.035 52.620 1.00 15.07 73 LYS A N 1
ATOM 517 C CA . LYS A 1 81 ? -2.250 -1.388 52.576 1.00 16.47 73 LYS A CA 1
ATOM 518 C C . LYS A 1 81 ? -1.841 -2.045 51.273 1.00 15.95 73 LYS A C 1
ATOM 519 O O . LYS A 1 81 ? -1.290 -3.130 51.260 1.00 16.84 73 LYS A O 1
ATOM 525 N N . ILE A 1 82 ? -2.120 -1.350 50.139 1.00 14.55 74 ILE A N 1
ATOM 526 C CA . ILE A 1 82 ? -1.776 -1.944 48.851 1.00 14.67 74 ILE A CA 1
ATOM 527 C C . ILE A 1 82 ? -0.269 -2.118 48.703 1.00 13.97 74 ILE A C 1
ATOM 528 O O . ILE A 1 82 ? 0.205 -3.186 48.373 1.00 15.14 74 ILE A O 1
ATOM 533 N N . LEU A 1 83 ? 0.494 -1.053 48.945 1.00 13.85 75 LEU A N 1
ATOM 534 C CA . LEU A 1 83 ? 1.914 -1.110 48.696 1.00 14.03 75 LEU A CA 1
ATOM 535 C C . LEU A 1 83 ? 2.683 -2.013 49.628 1.00 14.17 75 LEU A C 1
ATOM 536 O O . LEU A 1 83 ? 3.698 -2.556 49.251 1.00 15.51 75 LEU A O 1
ATOM 541 N N . LEU A 1 84 ? 2.158 -2.171 50.869 1.00 14.46 76 LEU A N 1
ATOM 542 C CA . LEU A 1 84 ? 2.812 -3.127 51.791 1.00 15.91 76 LEU A CA 1
ATOM 543 C C . LEU A 1 84 ? 2.489 -4.576 51.397 1.00 17.98 76 LEU A C 1
ATOM 544 O O . LEU A 1 84 ? 3.333 -5.443 51.597 1.00 19.87 76 LEU A O 1
ATOM 549 N N . ARG A 1 85 ? 1.344 -4.823 50.796 1.00 15.82 77 ARG A N 1
ATOM 550 C CA . ARG A 1 85 ? 1.036 -6.202 50.342 1.00 16.50 77 ARG A CA 1
ATOM 551 C C . ARG A 1 85 ? 1.741 -6.543 49.040 1.00 17.11 77 ARG A C 1
ATOM 552 O O . ARG A 1 85 ? 2.274 -7.660 48.873 1.00 19.65 77 ARG A O 1
ATOM 560 N N . PHE A 1 86 ? 1.802 -5.583 48.104 1.00 13.76 78 PHE A N 1
ATOM 561 C CA . PHE A 1 86 ? 2.407 -5.843 46.806 1.00 14.17 78 PHE A CA 1
ATOM 562 C C . PHE A 1 86 ? 3.885 -6.029 46.889 1.00 15.10 78 PHE A C 1
ATOM 563 O O . PHE A 1 86 ? 4.573 -5.308 47.644 1.00 15.93 78 PHE A O 1
ATOM 571 N N . ARG A 1 87 ? 4.411 -6.919 46.077 1.00 15.02 79 ARG A N 1
ATOM 572 C CA . ARG A 1 87 ? 5.828 -7.072 45.910 1.00 14.93 79 ARG A CA 1
ATOM 573 C C . ARG A 1 87 ? 6.092 -7.383 44.478 1.00 14.25 79 ARG A C 1
ATOM 574 O O . ARG A 1 87 ? 5.871 -8.503 44.028 1.00 15.99 79 ARG A O 1
ATOM 582 N N . HIS A 1 88 ? 6.546 -6.393 43.722 1.00 13.48 80 HIS A N 1
ATOM 583 C CA . HIS A 1 88 ? 6.800 -6.567 42.306 1.00 12.87 80 HIS A CA 1
ATOM 584 C C . HIS A 1 88 ? 7.843 -5.622 41.829 1.00 12.16 80 HIS A C 1
ATOM 585 O O . HIS A 1 88 ? 7.835 -4.452 42.240 1.00 13.13 80 HIS A O 1
ATOM 592 N N . GLU A 1 89 ? 8.714 -6.036 40.943 1.00 12.67 81 GLU A N 1
ATOM 593 C CA . GLU A 1 89 ? 9.791 -5.239 40.436 1.00 13.59 81 GLU A CA 1
ATOM 594 C C . GLU A 1 89 ? 9.378 -3.960 39.775 1.00 13.02 81 GLU A C 1
ATOM 595 O O . GLU A 1 89 ? 10.156 -3.007 39.761 1.00 13.91 81 GLU A O 1
ATOM 601 N N . ASN A 1 90 ? 8.173 -3.912 39.175 1.00 11.52 82 ASN A N 1
ATOM 602 C CA . ASN A 1 90 ? 7.695 -2.730 38.475 1.00 10.59 82 ASN A CA 1
ATOM 603 C C . ASN A 1 90 ? 6.708 -1.934 39.250 1.00 10.86 82 ASN A C 1
ATOM 604 O O . ASN A 1 90 ? 5.998 -1.128 38.664 1.00 11.21 82 ASN A O 1
ATOM 609 N N . ILE A 1 91 ? 6.672 -2.091 40.581 1.00 11.30 83 ILE A N 1
ATOM 610 C CA . ILE A 1 91 ? 5.809 -1.332 41.468 1.00 11.61 83 ILE A CA 1
ATOM 611 C C . ILE A 1 91 ? 6.625 -0.803 42.606 1.00 11.24 83 ILE A C 1
ATOM 612 O O . ILE A 1 91 ? 7.356 -1.562 43.243 1.00 12.79 83 ILE A O 1
ATOM 617 N N . ILE A 1 92 ? 6.509 0.481 42.898 1.00 11.06 84 ILE A N 1
ATOM 618 C CA . ILE A 1 92 ? 7.261 1.077 44.008 1.00 12.21 84 ILE A CA 1
ATOM 619 C C . ILE A 1 92 ? 6.833 0.372 45.325 1.00 12.58 84 ILE A C 1
ATOM 620 O O . ILE A 1 92 ? 5.667 0.055 45.540 1.00 14.44 84 ILE A O 1
ATOM 625 N N . GLY A 1 93 ? 7.789 0.158 46.186 1.00 14.15 85 GLY A N 1
ATOM 626 C CA . GLY A 1 93 ? 7.506 -0.410 47.504 1.00 14.85 85 GLY A CA 1
ATOM 627 C C . GLY A 1 93 ? 7.423 0.668 48.561 1.00 15.95 85 GLY A C 1
ATOM 628 O O . GLY A 1 93 ? 7.626 1.852 48.260 1.00 18.41 85 GLY A O 1
ATOM 629 N N . ILE A 1 94 ? 7.139 0.286 49.776 1.00 15.30 86 ILE A N 1
ATOM 630 C CA . ILE A 1 94 ? 7.361 1.184 50.932 1.00 15.56 86 ILE A CA 1
ATOM 631 C C . ILE A 1 94 ? 8.478 0.579 51.701 1.00 17.42 86 ILE A C 1
ATOM 632 O O . ILE A 1 94 ? 8.345 -0.533 52.162 1.00 19.92 86 ILE A O 1
ATOM 637 N N . ASN A 1 95 ? 9.574 1.297 51.871 1.00 16.03 87 ASN A N 1
ATOM 638 C CA . ASN A 1 95 ? 10.757 0.767 52.565 1.00 17.15 87 ASN A CA 1
ATOM 639 C C . ASN A 1 95 ? 10.650 0.950 54.074 1.00 17.74 87 ASN A C 1
ATOM 640 O O . ASN A 1 95 ? 11.214 0.133 54.830 1.00 19.56 87 ASN A O 1
ATOM 645 N N . ASP A 1 96 ? 10.016 2.016 54.506 1.00 15.69 88 ASP A N 1
ATOM 646 C CA . ASP A 1 96 ? 9.901 2.388 55.914 1.00 15.63 88 ASP A CA 1
ATOM 647 C C . ASP A 1 96 ? 8.777 3.336 56.060 1.00 15.86 88 ASP A C 1
ATOM 648 O O . ASP A 1 96 ? 8.410 4.045 55.128 1.00 14.82 88 ASP A O 1
ATOM 653 N N . ILE A 1 97 ? 8.170 3.369 57.257 1.00 16.83 89 ILE A N 1
ATOM 654 C CA . ILE A 1 97 ? 7.161 4.331 57.615 1.00 15.98 89 ILE A CA 1
ATOM 655 C C . ILE A 1 97 ? 7.532 4.871 58.998 1.00 17.00 89 ILE A C 1
ATOM 656 O O . ILE A 1 97 ? 7.768 4.082 59.945 1.00 18.87 89 ILE A O 1
ATOM 661 N N . ILE A 1 98 ? 7.624 6.182 59.105 1.00 16.47 90 ILE A N 1
ATOM 662 C CA . ILE A 1 98 ? 8.069 6.841 60.325 1.00 17.25 90 ILE A CA 1
ATOM 663 C C . ILE A 1 98 ? 6.894 7.527 60.893 1.00 16.93 90 ILE A C 1
ATOM 664 O O . ILE A 1 98 ? 6.155 8.253 60.239 1.00 16.68 90 ILE A O 1
ATOM 669 N N . ARG A 1 99 ? 6.638 7.295 62.213 1.00 17.19 91 ARG A N 1
ATOM 670 C CA . ARG A 1 99 ? 5.584 7.977 62.931 1.00 18.22 91 ARG A CA 1
ATOM 671 C C . ARG A 1 99 ? 5.863 7.873 64.437 1.00 18.87 91 ARG A C 1
ATOM 672 O O . ARG A 1 99 ? 6.724 7.106 64.845 1.00 18.76 91 ARG A O 1
ATOM 680 N N . ALA A 1 100 ? 5.107 8.624 65.212 1.00 19.17 92 ALA A N 1
ATOM 681 C CA . ALA A 1 100 ? 5.328 8.692 66.664 1.00 18.67 92 ALA A CA 1
ATOM 682 C C . ALA A 1 100 ? 4.963 7.354 67.261 1.00 18.36 92 ALA A C 1
ATOM 683 O O . ALA A 1 100 ? 4.232 6.561 66.708 1.00 18.05 92 ALA A O 1
ATOM 685 N N . PRO A 1 101 ? 5.462 7.082 68.471 1.00 17.11 93 PRO A N 1
ATOM 686 C CA . PRO A 1 101 ? 5.164 5.775 69.100 1.00 16.94 93 PRO A CA 1
ATOM 687 C C . PRO A 1 101 ? 3.770 5.574 69.599 1.00 17.17 93 PRO A C 1
ATOM 688 O O . PRO A 1 101 ? 3.417 4.417 69.853 1.00 19.01 93 PRO A O 1
ATOM 692 N N . THR A 1 102 ? 3.013 6.608 69.741 1.00 16.85 94 THR A N 1
ATOM 693 C CA . THR A 1 102 ? 1.690 6.501 70.296 1.00 16.83 94 THR A CA 1
ATOM 694 C C . THR A 1 102 ? 0.710 7.178 69.385 1.00 19.94 94 THR A C 1
ATOM 695 O O . THR A 1 102 ? 1.060 8.106 68.666 1.00 19.32 94 THR A O 1
ATOM 699 N N . ILE A 1 103 ? -0.556 6.770 69.421 1.00 19.67 95 ILE A N 1
ATOM 700 C CA . ILE A 1 103 ? -1.594 7.395 68.602 1.00 22.01 95 ILE A CA 1
ATOM 701 C C . ILE A 1 103 ? -1.764 8.831 68.985 1.00 23.99 95 ILE A C 1
ATOM 702 O O . ILE A 1 103 ? -1.982 9.654 68.111 1.00 25.02 95 ILE A O 1
ATOM 707 N N . GLU A 1 104 ? -1.706 9.138 70.316 1.00 24.39 96 GLU A N 1
ATOM 708 C CA . GLU A 1 104 ? -1.864 10.483 70.834 1.00 25.43 96 GLU A CA 1
ATOM 709 C C . GLU A 1 104 ? -0.834 11.416 70.254 1.00 25.41 96 GLU A C 1
ATOM 710 O O . GLU A 1 104 ? -1.191 12.541 69.912 1.00 29.25 96 GLU A O 1
ATOM 716 N N . GLN A 1 105 ? 0.429 10.977 70.123 1.00 20.84 97 GLN A N 1
ATOM 717 C CA . GLN A 1 105 ? 1.491 11.802 69.618 1.00 19.87 97 GLN A CA 1
ATOM 718 C C . GLN A 1 105 ? 1.574 11.763 68.061 1.00 20.57 97 GLN A C 1
ATOM 719 O O . GLN A 1 105 ? 2.369 12.532 67.552 1.00 22.14 97 GLN A O 1
ATOM 725 N N . MET A 1 106 ? 0.878 10.862 67.400 1.00 20.20 98 MET A N 1
ATOM 726 C CA . MET A 1 106 ? 0.986 10.749 65.934 1.00 19.76 98 MET A CA 1
ATOM 727 C C . MET A 1 106 ? 0.105 11.770 65.250 1.00 23.18 98 MET A C 1
ATOM 728 O O . MET A 1 106 ? -1.118 11.679 65.316 1.00 25.22 98 MET A O 1
ATOM 733 N N . LYS A 1 107 ? 0.729 12.707 64.577 1.00 23.00 99 LYS A N 1
ATOM 734 C CA . LYS A 1 107 ? -0.042 13.644 63.727 1.00 24.57 99 LYS A CA 1
ATOM 735 C C . LYS A 1 107 ? 0.355 13.518 62.226 1.00 25.23 99 LYS A C 1
ATOM 736 O O . LYS A 1 107 ? -0.423 13.902 61.354 1.00 28.01 99 LYS A O 1
ATOM 742 N N . ASP A 1 108 ? 1.514 13.044 61.959 1.00 22.93 100 ASP A N 1
ATOM 743 C CA . ASP A 1 108 ? 2.049 12.906 60.616 1.00 23.88 100 ASP A CA 1
ATOM 744 C C . ASP A 1 108 ? 2.566 11.469 60.482 1.00 24.05 100 ASP A C 1
ATOM 745 O O . ASP A 1 108 ? 2.940 10.769 61.461 1.00 24.99 100 ASP A O 1
ATOM 750 N N . VAL A 1 109 ? 2.632 11.032 59.247 1.00 20.65 101 VAL A N 1
ATOM 751 C CA . VAL A 1 109 ? 3.321 9.815 58.880 1.00 19.53 101 VAL A CA 1
ATOM 752 C C . VAL A 1 109 ? 4.299 10.139 57.767 1.00 17.39 101 VAL A C 1
ATOM 753 O O . VAL A 1 109 ? 3.935 10.962 56.909 1.00 20.02 101 VAL A O 1
ATOM 757 N N . TYR A 1 110 ? 5.452 9.526 57.738 1.00 15.42 102 TYR A N 1
ATOM 758 C CA . TYR A 1 110 ? 6.414 9.743 56.653 1.00 16.15 102 TYR A CA 1
ATOM 759 C C . TYR A 1 110 ? 6.643 8.413 55.965 1.00 16.39 102 TYR A C 1
ATOM 760 O O . TYR A 1 110 ? 6.984 7.410 56.572 1.00 17.21 102 TYR A O 1
ATOM 769 N N . ILE A 1 111 ? 6.433 8.402 54.664 1.00 15.93 103 ILE A N 1
ATOM 770 C CA . ILE A 1 111 ? 6.589 7.171 53.866 1.00 14.61 103 ILE A CA 1
ATOM 771 C C . ILE A 1 111 ? 7.894 7.241 53.115 1.00 14.54 103 ILE A C 1
ATOM 772 O O . ILE A 1 111 ? 8.083 8.209 52.326 1.00 15.97 103 ILE A O 1
ATOM 777 N N . VAL A 1 112 ? 8.750 6.262 53.288 1.00 13.92 104 VAL A N 1
ATOM 778 C CA . VAL A 1 112 ? 10.072 6.224 52.686 1.00 14.04 104 VAL A CA 1
ATOM 779 C C . VAL A 1 112 ? 10.020 5.214 51.566 1.00 14.91 104 VAL A C 1
ATOM 780 O O . VAL A 1 112 ? 9.594 4.080 51.747 1.00 15.68 104 VAL A O 1
ATOM 784 N N . GLN A 1 113 ? 10.501 5.645 50.406 1.00 14.23 105 GLN A N 1
ATOM 785 C CA . GLN A 1 113 ? 10.513 4.816 49.178 1.00 14.13 105 GLN A CA 1
ATOM 786 C C . GLN A 1 113 ? 11.807 4.997 48.447 1.00 15.50 105 GLN A C 1
ATOM 787 O O . GLN A 1 113 ? 12.575 5.956 48.670 1.00 15.85 105 GLN A O 1
ATOM 793 N N . ASP A 1 114 ? 12.085 4.088 47.515 1.00 16.11 106 ASP A N 1
ATOM 794 C CA . ASP A 1 114 ? 13.250 4.244 46.647 1.00 16.14 106 ASP A CA 1
ATOM 795 C C . ASP A 1 114 ? 13.220 5.570 45.908 1.00 15.10 106 ASP A C 1
ATOM 796 O O . ASP A 1 114 ? 12.167 6.019 45.462 1.00 16.13 106 ASP A O 1
ATOM 801 N N . LEU A 1 115 ? 14.402 6.202 45.773 1.00 16.21 107 LEU A N 1
ATOM 802 C CA . LEU A 1 115 ? 14.537 7.442 45.017 1.00 16.41 107 LEU A CA 1
ATOM 803 C C . LEU A 1 115 ? 15.059 7.049 43.640 1.00 17.59 107 LEU A C 1
ATOM 804 O O . LEU A 1 115 ? 16.135 6.445 43.513 1.00 18.78 107 LEU A O 1
ATOM 809 N N . MET A 1 116 ? 14.289 7.386 42.624 1.00 14.64 108 MET A N 1
ATOM 810 C CA . MET A 1 116 ? 14.654 7.042 41.258 1.00 15.21 108 MET A CA 1
ATOM 811 C C . MET A 1 116 ? 15.353 8.200 40.624 1.00 15.10 108 MET A C 1
ATOM 812 O O . MET A 1 116 ? 15.511 9.245 41.237 1.00 18.29 108 MET A O 1
ATOM 817 N N . GLU A 1 117 ? 15.813 8.052 39.413 1.00 15.69 109 GLU A N 1
ATOM 818 C CA A GLU A 1 117 ? 16.552 9.075 38.677 0.50 16.47 109 GLU A CA 1
ATOM 819 C CA B GLU A 1 117 ? 16.552 9.103 38.692 0.50 15.73 109 GLU A CA 1
ATOM 820 C C . GLU A 1 117 ? 15.625 10.125 38.127 1.00 16.84 109 GLU A C 1
ATOM 821 O O . GLU A 1 117 ? 15.896 11.317 38.152 1.00 17.68 109 GLU A O 1
ATOM 832 N N . THR A 1 118 ? 14.461 9.684 37.584 1.00 15.45 110 THR A N 1
ATOM 833 C CA . THR A 1 118 ? 13.555 10.595 36.919 1.00 14.98 110 THR A CA 1
ATOM 834 C C . THR A 1 118 ? 12.166 9.966 36.853 1.00 13.90 110 THR A C 1
ATOM 835 O O . THR A 1 118 ? 11.996 8.858 37.353 1.00 13.66 110 THR A O 1
ATOM 839 N N . ASP A 1 119 ? 11.236 10.651 36.268 1.00 14.69 111 ASP A N 1
ATOM 840 C CA . ASP A 1 119 ? 9.945 10.069 35.938 1.00 13.84 111 ASP A CA 1
ATOM 841 C C . ASP A 1 119 ? 9.714 10.302 34.467 1.00 13.76 111 ASP A C 1
ATOM 842 O O . ASP A 1 119 ? 10.431 11.028 33.792 1.00 15.32 111 ASP A O 1
ATOM 847 N N . LEU A 1 120 ? 8.687 9.605 33.919 1.00 13.17 112 LEU A N 1
ATOM 848 C CA . LEU A 1 120 ? 8.455 9.670 32.507 1.00 13.38 112 LEU A CA 1
ATOM 849 C C . LEU A 1 120 ? 7.932 11.035 32.088 1.00 14.34 112 LEU A C 1
ATOM 850 O O . LEU A 1 120 ? 8.179 11.452 30.956 1.00 15.94 112 LEU A O 1
ATOM 855 N N . TYR A 1 121 ? 7.286 11.770 32.962 1.00 13.32 113 TYR A N 1
ATOM 856 C CA . TYR A 1 121 ? 6.841 13.142 32.662 1.00 15.00 113 TYR A CA 1
ATOM 857 C C . TYR A 1 121 ? 8.075 14.024 32.371 1.00 16.03 113 TYR A C 1
ATOM 858 O O . TYR A 1 121 ? 8.089 14.712 31.354 1.00 16.69 113 TYR A O 1
ATOM 867 N N . LYS A 1 122 ? 9.054 14.005 33.243 1.00 15.89 114 LYS A N 1
ATOM 868 C CA . LYS A 1 122 ? 10.268 14.821 33.041 1.00 16.20 114 LYS A CA 1
ATOM 869 C C . LYS A 1 122 ? 11.035 14.348 31.847 1.00 17.34 114 LYS A C 1
ATOM 870 O O . LYS A 1 122 ? 11.525 15.184 31.049 1.00 17.92 114 LYS A O 1
ATOM 876 N N . LEU A 1 123 ? 11.105 13.037 31.633 1.00 17.39 115 LEU A N 1
ATOM 877 C CA . LEU A 1 123 ? 11.779 12.531 30.435 1.00 17.86 115 LEU A CA 1
ATOM 878 C C . LEU A 1 123 ? 11.148 12.955 29.133 1.00 18.16 115 LEU A C 1
ATOM 879 O O . LEU A 1 123 ? 11.849 13.326 28.196 1.00 20.59 115 LEU A O 1
ATOM 884 N N . LEU A 1 124 ? 9.835 12.901 29.025 1.00 17.63 116 LEU A N 1
ATOM 885 C CA . LEU A 1 124 ? 9.164 13.281 27.795 1.00 18.14 116 LEU A CA 1
ATOM 886 C C . LEU A 1 124 ? 9.244 14.762 27.518 1.00 18.72 116 LEU A C 1
ATOM 887 O O . LEU A 1 124 ? 9.121 15.130 26.362 1.00 19.61 116 LEU A O 1
ATOM 892 N N . LYS A 1 125 ? 9.483 15.598 28.522 1.00 19.71 117 LYS A N 1
ATOM 893 C CA . LYS A 1 125 ? 9.608 17.059 28.338 1.00 22.05 117 LYS A CA 1
ATOM 894 C C . LYS A 1 125 ? 10.879 17.397 27.548 1.00 22.32 117 LYS A C 1
ATOM 895 O O . LYS A 1 125 ? 10.922 18.413 26.824 1.00 24.26 117 LYS A O 1
ATOM 901 N N . THR A 1 126 ? 11.915 16.563 27.670 1.00 22.43 118 THR A N 1
ATOM 902 C CA . THR A 1 126 ? 13.248 16.855 27.232 1.00 24.30 118 THR A CA 1
ATOM 903 C C . THR A 1 126 ? 13.883 15.845 26.263 1.00 22.28 118 THR A C 1
ATOM 904 O O . THR A 1 126 ? 14.875 16.207 25.591 1.00 24.31 118 THR A O 1
ATOM 908 N N . GLN A 1 127 ? 13.394 14.605 26.182 1.00 18.01 119 GLN A N 1
ATOM 909 C CA . GLN A 1 127 ? 14.107 13.528 25.537 1.00 16.47 119 GLN A CA 1
ATOM 910 C C . GLN A 1 127 ? 13.259 12.850 24.534 1.00 16.05 119 GLN A C 1
ATOM 911 O O . GLN A 1 127 ? 12.109 12.481 24.852 1.00 18.19 119 GLN A O 1
ATOM 917 N N . HIS A 1 128 ? 13.756 12.654 23.353 1.00 16.79 120 HIS A N 1
ATOM 918 C CA . HIS A 1 128 ? 13.175 11.783 22.359 1.00 17.85 120 HIS A CA 1
ATOM 919 C C . HIS A 1 128 ? 13.432 10.333 22.800 1.00 17.64 120 HIS A C 1
ATOM 920 O O . HIS A 1 128 ? 14.575 9.976 23.162 1.00 18.64 120 HIS A O 1
ATOM 927 N N . LEU A 1 129 ? 12.393 9.491 22.764 1.00 15.43 121 LEU A N 1
ATOM 928 C CA . LEU A 1 129 ? 12.568 8.093 23.119 1.00 14.95 121 LEU A CA 1
ATOM 929 C C . LEU A 1 129 ? 12.833 7.298 21.904 1.00 16.66 121 LEU A C 1
ATOM 930 O O . LEU A 1 129 ? 12.113 7.460 20.940 1.00 18.46 121 LEU A O 1
ATOM 935 N N . SER A 1 130 ? 13.824 6.433 21.930 1.00 15.96 122 SER A N 1
ATOM 936 C CA . SER A 1 130 ? 13.971 5.469 20.831 1.00 17.77 122 SER A CA 1
ATOM 937 C C . SER A 1 130 ? 12.804 4.475 20.790 1.00 16.52 122 SER A C 1
ATOM 938 O O . SER A 1 130 ? 12.164 4.237 21.813 1.00 14.53 122 SER A O 1
ATOM 941 N N . ASN A 1 131 ? 12.522 3.831 19.646 1.00 17.13 123 ASN A N 1
ATOM 942 C CA . ASN A 1 131 ? 11.493 2.783 19.604 1.00 17.52 123 ASN A CA 1
ATOM 943 C C . ASN A 1 131 ? 11.826 1.707 20.583 1.00 15.52 123 ASN A C 1
ATOM 944 O O . ASN A 1 131 ? 10.904 1.171 21.218 1.00 15.00 123 ASN A O 1
ATOM 949 N N . ASP A 1 132 ? 13.092 1.372 20.787 1.00 15.08 124 ASP A N 1
ATOM 950 C CA . ASP A 1 132 ? 13.452 0.341 21.719 1.00 15.61 124 ASP A CA 1
ATOM 951 C C . ASP A 1 132 ? 13.114 0.752 23.147 1.00 14.48 124 ASP A C 1
ATOM 952 O O . ASP A 1 132 ? 12.687 -0.084 23.973 1.00 14.59 124 ASP A O 1
ATOM 957 N N . HIS A 1 133 ? 13.283 2.035 23.486 1.00 12.62 125 HIS A N 1
ATOM 958 C CA . HIS A 1 133 ? 12.917 2.504 24.798 1.00 12.64 125 HIS A CA 1
ATOM 959 C C . HIS A 1 133 ? 11.414 2.509 24.934 1.00 12.98 125 HIS A C 1
ATOM 960 O O . HIS A 1 133 ? 10.925 2.121 26.015 1.00 12.47 125 HIS A O 1
ATOM 967 N N . ILE A 1 134 ? 10.655 2.917 23.970 1.00 12.13 126 ILE A N 1
ATOM 968 C CA . ILE A 1 134 ? 9.163 2.903 24.047 1.00 11.74 126 ILE A CA 1
ATOM 969 C C . ILE A 1 134 ? 8.694 1.481 24.307 1.00 11.70 126 ILE A C 1
ATOM 970 O O . ILE A 1 134 ? 7.876 1.249 25.217 1.00 12.44 126 ILE A O 1
ATOM 975 N N . CYS A 1 135 ? 9.260 0.523 23.599 1.00 12.52 127 CYS A N 1
ATOM 976 C CA . CYS A 1 135 ? 8.907 -0.842 23.740 1.00 13.43 127 CYS A CA 1
ATOM 977 C C . CYS A 1 135 ? 9.188 -1.351 25.132 1.00 12.39 127 CYS A C 1
ATOM 978 O O . CYS A 1 135 ? 8.294 -1.979 25.754 1.00 13.05 127 CYS A O 1
ATOM 981 N N . TYR A 1 136 ? 10.367 -1.106 25.640 1.00 12.35 128 TYR A N 1
ATOM 982 C CA . TYR A 1 136 ? 10.747 -1.554 26.930 1.00 13.29 128 TYR A CA 1
ATOM 983 C C . TYR A 1 136 ? 9.924 -0.904 28.041 1.00 12.13 128 TYR A C 1
ATOM 984 O O . TYR A 1 136 ? 9.518 -1.544 29.030 1.00 11.95 128 TYR A O 1
ATOM 993 N N . PHE A 1 137 ? 9.686 0.419 27.925 1.00 10.93 129 PHE A N 1
ATOM 994 C CA . PHE A 1 137 ? 8.864 1.091 28.929 1.00 10.35 129 PHE A CA 1
ATOM 995 C C . PHE A 1 137 ? 7.450 0.529 28.918 1.00 10.83 129 PHE A C 1
ATOM 996 O O . PHE A 1 137 ? 6.901 0.275 29.986 1.00 11.08 129 PHE A O 1
ATOM 1004 N N . LEU A 1 138 ? 6.861 0.322 27.752 1.00 10.80 130 LEU A N 1
ATOM 1005 C CA . LEU A 1 138 ? 5.516 -0.194 27.672 1.00 10.73 130 LEU A CA 1
ATOM 1006 C C . LEU A 1 138 ? 5.455 -1.587 28.244 1.00 10.51 130 LEU A C 1
ATOM 1007 O O . LEU A 1 138 ? 4.518 -1.885 28.990 1.00 10.08 130 LEU A O 1
ATOM 1012 N N . TYR A 1 139 ? 6.417 -2.427 27.963 1.00 10.64 131 TYR A N 1
ATOM 1013 C CA . TYR A 1 139 ? 6.471 -3.769 28.549 1.00 10.65 131 TYR A CA 1
ATOM 1014 C C . TYR A 1 139 ? 6.428 -3.704 30.027 1.00 11.64 131 TYR A C 1
ATOM 1015 O O . TYR A 1 139 ? 5.648 -4.423 30.658 1.00 10.91 131 TYR A O 1
ATOM 1024 N N . GLN A 1 140 ? 7.277 -2.845 30.647 1.00 10.17 132 GLN A N 1
ATOM 1025 C CA . GLN A 1 140 ? 7.339 -2.804 32.102 1.00 10.91 132 GLN A CA 1
ATOM 1026 C C . GLN A 1 140 ? 6.065 -2.230 32.704 1.00 9.90 132 GLN A C 1
ATOM 1027 O O . GLN A 1 140 ? 5.655 -2.696 33.757 1.00 10.22 132 GLN A O 1
ATOM 1033 N N . ILE A 1 141 ? 5.466 -1.221 32.074 1.00 9.40 133 ILE A N 1
ATOM 1034 C CA . ILE A 1 141 ? 4.198 -0.741 32.565 1.00 9.75 133 ILE A CA 1
ATOM 1035 C C . ILE A 1 141 ? 3.154 -1.862 32.607 1.00 9.74 133 ILE A C 1
ATOM 1036 O O . ILE A 1 141 ? 2.456 -2.036 33.602 1.00 9.78 133 ILE A O 1
ATOM 1041 N N . LEU A 1 142 ? 3.050 -2.591 31.511 1.00 10.01 134 LEU A N 1
ATOM 1042 C CA . LEU A 1 142 ? 2.066 -3.644 31.432 1.00 10.19 134 LEU A CA 1
ATOM 1043 C C . LEU A 1 142 ? 2.406 -4.806 32.346 1.00 10.29 134 LEU A C 1
ATOM 1044 O O . LEU A 1 142 ? 1.471 -5.405 32.897 1.00 10.37 134 LEU A O 1
ATOM 1049 N N . ARG A 1 143 ? 3.666 -5.095 32.548 1.00 9.96 135 ARG A N 1
ATOM 1050 C CA . ARG A 1 143 ? 4.066 -6.146 3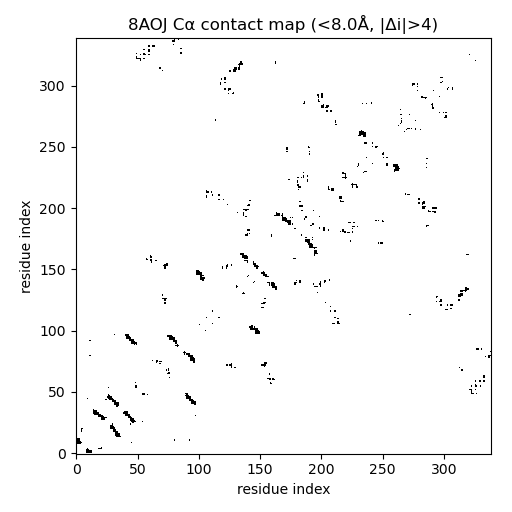3.474 1.00 10.46 135 ARG A CA 1
ATOM 1051 C C . ARG A 1 143 ? 3.642 -5.801 34.900 1.00 10.73 135 ARG A C 1
ATOM 1052 O O . ARG A 1 143 ? 3.059 -6.615 35.618 1.00 10.64 135 ARG A O 1
A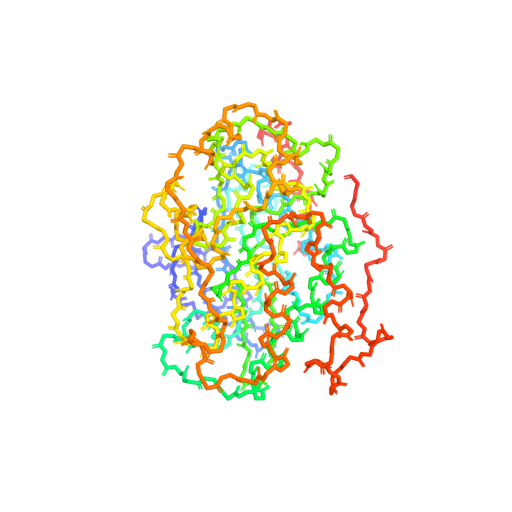TOM 1060 N N . GLY A 1 144 ? 3.896 -4.565 35.303 1.00 9.99 136 GLY A N 1
ATOM 1061 C CA . GLY A 1 144 ? 3.404 -4.100 36.592 1.00 10.01 136 GLY A CA 1
ATOM 1062 C C . GLY A 1 144 ? 1.911 -4.085 36.673 1.00 10.21 136 GLY A C 1
ATOM 1063 O O . GLY A 1 144 ? 1.343 -4.509 37.669 1.00 10.24 136 GLY A O 1
ATOM 1064 N N . LEU A 1 145 ? 1.248 -3.618 35.636 1.00 9.60 137 LEU A N 1
ATOM 1065 C CA . LEU A 1 145 ? -0.200 -3.574 35.646 1.00 9.92 137 LEU A CA 1
ATOM 1066 C C . LEU A 1 145 ? -0.835 -4.948 35.695 1.00 9.53 137 LEU A C 1
ATOM 1067 O O . LEU A 1 145 ? -1.865 -5.138 36.310 1.00 9.85 137 LEU A O 1
ATOM 1072 N N . LYS A 1 146 ? -0.207 -5.941 35.070 1.00 10.04 138 LYS A N 1
ATOM 1073 C CA . LYS A 1 146 ? -0.697 -7.324 35.170 1.00 10.01 138 LYS A CA 1
ATOM 1074 C C . LYS A 1 146 ? -0.791 -7.713 36.614 1.00 10.59 138 LYS A C 1
ATOM 1075 O O . LYS A 1 146 ? -1.783 -8.323 37.044 1.00 10.65 138 LYS A O 1
ATOM 1081 N N . TYR A 1 147 ? 0.254 -7.393 37.389 1.00 11.11 139 TYR A N 1
ATOM 1082 C CA . TYR A 1 147 ? 0.267 -7.760 38.779 1.00 10.81 139 TYR A CA 1
ATOM 1083 C C . TYR A 1 147 ? -0.806 -7.026 39.543 1.00 10.64 139 TYR A C 1
ATOM 1084 O O . TYR A 1 147 ? -1.579 -7.615 40.319 1.00 10.76 139 TYR A O 1
ATOM 1093 N N . ILE A 1 148 ? -0.918 -5.694 39.361 1.00 10.37 140 ILE A N 1
ATOM 1094 C CA . ILE A 1 148 ? -1.943 -4.884 40.033 1.00 10.61 140 ILE A CA 1
ATOM 1095 C C . ILE A 1 148 ? -3.319 -5.467 39.761 1.00 10.27 140 ILE A C 1
ATOM 1096 O O . ILE A 1 148 ? -4.128 -5.714 40.680 1.00 10.91 140 ILE A O 1
ATOM 1101 N N . HIS A 1 149 ? -3.646 -5.693 38.470 1.00 9.75 141 HIS A N 1
ATOM 1102 C CA . HIS A 1 149 ? -4.964 -6.180 38.087 1.00 10.35 141 HIS A CA 1
ATOM 1103 C C . HIS A 1 149 ? -5.196 -7.585 38.586 1.00 10.97 141 HIS A C 1
ATOM 1104 O O . HIS A 1 149 ? -6.341 -7.924 38.976 1.00 11.47 141 HIS A O 1
ATOM 1111 N N . SER A 1 150 ? -4.136 -8.405 38.663 1.00 11.33 142 SER A N 1
ATOM 1112 C CA . SER A 1 150 ? -4.293 -9.736 39.246 1.00 12.22 142 SER A CA 1
ATOM 1113 C C . SER A 1 150 ? -4.638 -9.716 40.707 1.00 13.19 142 SER A C 1
ATOM 1114 O O . SER A 1 150 ? -5.161 -10.710 41.208 1.00 13.93 142 SER A O 1
ATOM 1117 N N . ALA A 1 151 ? -4.345 -8.625 41.389 1.00 12.21 143 ALA A N 1
ATOM 1118 C CA . ALA A 1 151 ? -4.737 -8.471 42.782 1.00 13.32 143 ALA A CA 1
ATOM 1119 C C . ALA A 1 151 ? -6.073 -7.848 42.910 1.00 13.60 143 ALA A C 1
ATOM 1120 O O . ALA A 1 151 ? -6.470 -7.533 44.048 1.00 13.81 143 ALA A O 1
ATOM 1122 N N . ASN A 1 152 ? -6.834 -7.729 41.836 1.00 12.31 144 ASN A N 1
ATOM 1123 C CA . ASN A 1 152 ? -8.148 -7.104 41.849 1.00 13.46 144 ASN A CA 1
ATOM 1124 C C . ASN A 1 152 ? -8.097 -5.646 42.200 1.00 13.21 144 ASN A C 1
ATOM 1125 O O . ASN A 1 152 ? -9.079 -5.132 42.731 1.00 14.57 144 ASN A O 1
ATOM 1130 N N . VAL A 1 153 ? -7.002 -4.967 41.919 1.00 12.15 145 VAL A N 1
ATOM 1131 C CA . VAL A 1 153 ? -6.826 -3.560 42.195 1.00 12.11 145 VAL A CA 1
ATOM 1132 C C . VAL A 1 153 ? -6.754 -2.813 40.865 1.00 11.26 145 VAL A C 1
ATOM 1133 O O . VAL A 1 153 ? -6.208 -3.272 39.902 1.00 12.14 145 VAL A O 1
ATOM 1137 N N . LEU A 1 154 ? -7.285 -1.616 40.882 1.00 11.75 146 LEU A N 1
ATOM 1138 C CA . LEU A 1 154 ? -7.177 -0.647 39.800 1.00 10.94 146 LEU A CA 1
ATOM 1139 C C . LEU A 1 154 ? -6.327 0.500 40.265 1.00 11.53 146 LEU A C 1
ATOM 1140 O O . LEU A 1 154 ? -6.495 0.970 41.397 1.00 12.27 146 LEU A O 1
ATOM 1145 N N . HIS A 1 155 ? -5.405 0.958 39.428 1.00 10.68 147 HIS A N 1
ATOM 1146 C CA . HIS A 1 155 ? -4.550 2.072 39.813 1.00 10.82 147 HIS A CA 1
ATOM 1147 C C . HIS A 1 155 ? -5.303 3.376 39.764 1.00 12.31 147 HIS A C 1
ATOM 1148 O O . HIS A 1 155 ? -5.294 4.165 40.723 1.00 12.34 147 HIS A O 1
ATOM 1155 N N . ARG A 1 156 ? -5.905 3.611 38.647 1.00 10.66 148 ARG A N 1
ATOM 1156 C CA . ARG A 1 156 ? -6.850 4.734 38.406 1.00 11.78 148 ARG A CA 1
ATOM 1157 C C . ARG A 1 156 ? -6.206 6.046 38.217 1.00 13.61 148 ARG A C 1
ATOM 1158 O O . ARG A 1 156 ? -6.947 7.011 37.987 1.00 15.54 148 ARG A O 1
ATOM 1166 N N . ASP A 1 157 ? -4.886 6.175 38.242 1.00 11.68 149 ASP A N 1
ATOM 1167 C CA . ASP A 1 157 ? -4.253 7.454 37.936 1.00 12.43 149 ASP A CA 1
ATOM 1168 C C . ASP A 1 157 ? -2.941 7.249 37.241 1.00 11.98 149 ASP A C 1
ATOM 1169 O O . ASP A 1 157 ? -1.946 7.942 37.525 1.00 12.55 149 ASP A O 1
ATOM 1174 N N . LEU A 1 158 ? -2.894 6.328 36.274 1.00 10.72 150 LEU A N 1
ATOM 1175 C CA . LEU A 1 158 ? -1.676 6.144 35.522 1.00 10.54 150 LEU A CA 1
ATOM 1176 C C . LEU A 1 158 ? -1.445 7.322 34.623 1.00 11.16 150 LEU A C 1
ATOM 1177 O O . LEU A 1 158 ? -2.345 7.743 33.899 1.00 12.35 150 LEU A O 1
ATOM 1182 N N . LYS A 1 159 ? -0.224 7.836 34.636 1.00 10.97 151 LYS A N 1
ATOM 1183 C CA . LYS A 1 159 ? 0.193 8.972 33.828 1.00 11.70 151 LYS A CA 1
ATOM 1184 C C . LYS A 1 159 ? 1.707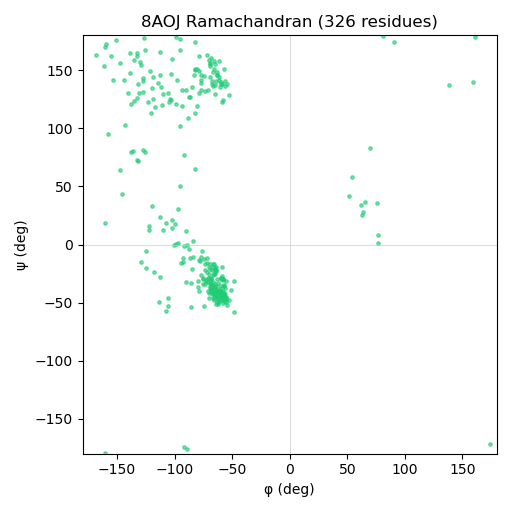 9.052 33.925 1.00 11.60 151 LYS A C 1
ATOM 1185 O O . LYS A 1 159 ? 2.301 8.414 34.776 1.00 11.60 151 LYS A O 1
ATOM 1191 N N . PRO A 1 160 ? 2.353 9.768 33.020 1.00 11.80 152 PRO A N 1
ATOM 1192 C CA . PRO A 1 160 ? 3.806 9.812 33.029 1.00 11.54 152 PRO A CA 1
ATOM 1193 C C . PRO A 1 160 ? 4.474 10.155 34.358 1.00 13.15 152 PRO A C 1
ATOM 1194 O O . PRO A 1 160 ? 5.501 9.530 34.660 1.00 12.82 152 PRO A O 1
ATOM 1198 N N . SER A 1 161 ? 3.941 11.087 35.158 1.00 13.26 153 SER A N 1
ATOM 1199 C CA . SER A 1 161 ? 4.614 11.425 36.404 1.00 13.29 153 SER A CA 1
ATOM 1200 C C . SER A 1 161 ? 4.521 10.361 37.445 1.00 14.04 153 SER A C 1
ATOM 1201 O O . SER A 1 161 ? 5.237 10.427 38.455 1.00 16.14 153 SER A O 1
ATOM 1204 N N . ASN A 1 162 ? 3.669 9.341 37.244 1.00 12.18 154 ASN A N 1
ATOM 1205 C CA . ASN A 1 162 ? 3.577 8.223 38.144 1.00 11.96 154 ASN A CA 1
ATOM 1206 C C . ASN A 1 162 ? 4.327 7.024 37.661 1.00 12.29 154 ASN A C 1
ATOM 1207 O O . ASN A 1 162 ? 4.170 5.916 38.201 1.00 13.18 154 ASN A O 1
ATOM 1212 N N . LEU A 1 163 ? 5.230 7.214 36.719 1.00 11.92 155 LEU A N 1
ATOM 1213 C CA . LEU A 1 163 ? 6.120 6.167 36.194 1.00 11.84 155 LEU A CA 1
ATOM 1214 C C . LEU A 1 163 ? 7.536 6.587 36.421 1.00 12.03 155 LEU A C 1
ATOM 1215 O O . LEU A 1 163 ? 7.996 7.553 35.782 1.00 13.16 155 LEU A O 1
ATOM 1220 N N . LEU A 1 164 ? 8.223 5.880 37.269 1.00 11.29 156 LEU A N 1
ATOM 1221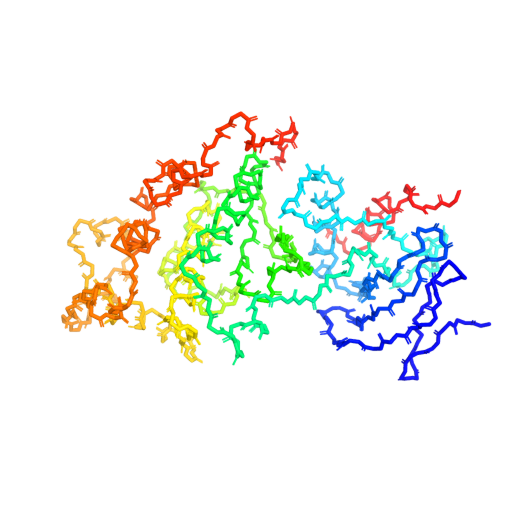 C CA . LEU A 1 164 ? 9.562 6.262 37.712 1.00 11.80 156 LEU A CA 1
ATOM 1222 C C . LEU A 1 164 ? 10.581 5.422 37.014 1.00 11.45 156 LEU A C 1
ATOM 1223 O O . LEU A 1 164 ? 10.375 4.230 36.771 1.00 12.79 156 LEU A O 1
ATOM 1228 N N . LEU A 1 165 ? 11.753 6.004 36.742 1.00 11.90 157 LEU A N 1
ATOM 1229 C CA A LEU A 1 165 ? 12.847 5.338 35.996 0.50 12.36 157 LEU A CA 1
ATOM 1230 C CA B LEU A 1 165 ? 12.845 5.361 36.007 0.50 12.18 157 LEU A CA 1
ATOM 1231 C C . LEU A 1 165 ? 14.149 5.467 36.755 1.00 13.07 157 LEU A C 1
ATOM 1232 O O . LEU A 1 165 ? 14.438 6.561 37.270 1.00 13.51 157 LEU A O 1
ATOM 1241 N N . ASN A 1 166 ? 14.901 4.424 36.810 1.00 12.89 158 ASN A N 1
ATOM 1242 C CA . ASN A 1 166 ? 16.251 4.527 37.369 1.00 13.53 158 ASN A CA 1
ATOM 1243 C C . ASN A 1 166 ? 17.220 4.812 36.237 1.00 13.73 158 ASN A C 1
ATOM 1244 O O . ASN A 1 166 ? 16.845 5.069 35.090 1.00 13.98 158 ASN A O 1
ATOM 1249 N N . THR A 1 167 ? 18.534 4.824 36.555 1.00 14.07 159 THR A N 1
ATOM 1250 C CA A THR A 1 167 ? 19.518 5.276 35.547 0.50 14.06 159 THR A CA 1
ATOM 1251 C CA B THR A 1 167 ? 19.552 5.238 35.618 0.50 14.54 159 THR A CA 1
ATOM 1252 C C . THR A 1 167 ? 19.669 4.276 34.416 1.00 15.03 159 THR A C 1
ATOM 1253 O O . THR A 1 167 ? 20.250 4.635 33.378 1.00 16.52 159 THR A O 1
ATOM 1260 N N . THR A 1 168 ? 19.211 3.032 34.580 1.00 14.94 160 THR A N 1
ATOM 1261 C CA . THR A 1 168 ? 19.208 2.055 33.525 1.00 15.79 160 THR A CA 1
ATOM 1262 C C . THR A 1 168 ? 17.830 1.793 32.942 1.00 14.97 160 THR A C 1
ATOM 1263 O O . THR A 1 168 ? 17.657 0.752 32.298 1.00 16.80 160 THR A O 1
ATOM 1277 N N . ASP A 1 170 ? 14.969 0.993 34.195 1.00 13.34 162 ASP A N 1
ATOM 1278 C CA . ASP A 1 170 ? 14.003 0.142 34.857 1.00 13.17 162 ASP A CA 1
ATOM 1279 C C . ASP A 1 170 ? 12.915 1.027 35.426 1.00 12.41 162 ASP A C 1
ATOM 1280 O O . ASP A 1 170 ? 13.172 2.102 35.935 1.00 13.09 162 ASP A O 1
ATOM 1285 N N . LEU A 1 171 ? 11.686 0.578 35.315 1.00 11.85 163 LEU A N 1
ATOM 1286 C CA . LEU A 1 171 ? 10.489 1.354 35.538 1.00 11.57 163 LEU A CA 1
ATOM 1287 C C . LEU A 1 171 ? 9.722 0.835 36.735 1.00 12.55 163 LEU A C 1
ATOM 1288 O O . LEU A 1 171 ? 9.561 -0.382 36.916 1.00 12.48 163 LEU A O 1
ATOM 1293 N N . LYS A 1 172 ? 9.197 1.767 37.550 1.00 11.04 164 LYS A N 1
ATOM 1294 C CA . LYS A 1 172 ? 8.269 1.411 38.626 1.00 11.48 164 LYS A CA 1
ATOM 1295 C C . LYS A 1 172 ? 7.060 2.311 38.606 1.00 10.72 164 LYS A C 1
ATOM 1296 O O . LYS A 1 172 ? 7.169 3.539 38.464 1.00 11.76 164 LYS A O 1
ATOM 1302 N N . ILE A 1 173 ? 5.904 1.724 38.805 1.00 10.23 165 ILE A N 1
ATOM 1303 C CA . ILE A 1 173 ? 4.658 2.456 38.938 1.00 9.95 165 ILE A CA 1
ATOM 1304 C C . ILE A 1 173 ? 4.507 2.909 40.401 1.00 9.98 165 ILE A C 1
ATOM 1305 O O . ILE A 1 173 ? 4.738 2.164 41.321 1.00 11.44 165 ILE A O 1
ATOM 1310 N N . CYS A 1 174 ? 4.098 4.172 40.532 1.00 11.30 166 CYS A N 1
ATOM 1311 C CA A CYS A 1 174 ? 3.981 4.826 41.801 0.50 11.85 166 CYS A CA 1
ATOM 1312 C CA B CYS A 1 174 ? 3.883 4.731 41.874 0.50 10.24 166 CYS A CA 1
ATOM 1313 C C . CYS A 1 174 ? 2.581 5.448 41.961 1.00 12.11 166 CYS A C 1
ATOM 1314 O O . CYS A 1 174 ? 1.826 5.537 40.983 1.00 12.25 166 CYS A O 1
ATOM 1319 N N . ASP A 1 175 ? 2.228 5.911 43.171 1.00 12.65 167 ASP A N 1
ATOM 1320 C CA . ASP A 1 175 ? 1.071 6.722 43.522 1.00 14.22 167 ASP A CA 1
ATOM 1321 C C . ASP A 1 175 ? -0.209 5.964 43.420 1.00 13.36 167 ASP A C 1
ATOM 1322 O O . ASP A 1 175 ? -0.927 6.035 42.424 1.00 14.72 167 ASP A O 1
ATOM 1327 N N . PHE A 1 176 ? -0.518 5.219 44.466 1.00 13.30 168 PHE A N 1
ATOM 1328 C CA . PHE A 1 176 ? -1.767 4.493 44.567 1.00 13.51 168 PHE A CA 1
ATOM 1329 C C . PHE A 1 176 ? -2.820 5.253 45.392 1.00 14.17 168 PHE A C 1
ATOM 1330 O O . PHE A 1 176 ? -3.725 4.640 45.928 1.00 15.11 168 PHE A O 1
ATOM 1338 N N . GLY A 1 177 ? -2.740 6.589 45.341 1.00 14.85 169 GLY A N 1
ATOM 1339 C CA . GLY A 1 177 ? -3.647 7.438 46.118 1.00 16.74 169 GLY A CA 1
ATOM 1340 C C . GLY A 1 177 ? -5.032 7.534 45.543 1.00 17.35 169 GLY A C 1
ATOM 1341 O O . GLY A 1 177 ? -5.858 8.133 46.225 1.00 19.95 169 GLY A O 1
ATOM 1342 N N . LEU A 1 178 ? -5.371 7.000 44.388 1.00 14.93 170 LEU A N 1
ATOM 1343 C CA . LEU A 1 178 ? -6.733 6.860 43.893 1.00 13.65 170 LEU A CA 1
ATOM 1344 C C . LEU A 1 178 ? -7.070 5.435 43.595 1.00 12.92 170 LEU A C 1
ATOM 1345 O O . LEU A 1 178 ? -8.134 5.177 42.993 1.00 14.21 170 LEU A O 1
ATOM 1350 N N . ALA A 1 179 ? -6.278 4.472 44.010 1.00 12.68 171 ALA A N 1
ATOM 1351 C CA . ALA A 1 179 ? -6.515 3.085 43.680 1.00 12.49 171 ALA A CA 1
ATOM 1352 C C . ALA A 1 179 ? -7.734 2.585 44.399 1.00 14.24 171 ALA A C 1
ATOM 1353 O O . ALA A 1 179 ? -8.086 3.036 45.513 1.00 15.76 171 ALA A O 1
ATOM 1355 N N . ARG A 1 180 ? -8.370 1.581 43.812 1.00 12.78 172 ARG A N 1
ATOM 1356 C CA . ARG A 1 180 ? -9.549 0.959 44.400 1.00 13.68 172 ARG A CA 1
ATOM 1357 C C . ARG A 1 180 ? -9.572 -0.499 44.039 1.00 14.60 172 ARG A C 1
ATOM 1358 O O . ARG A 1 180 ? -9.010 -0.897 43.023 1.00 14.51 172 ARG A O 1
ATOM 1366 N N . VAL A 1 181 ? -10.256 -1.329 44.839 1.00 15.67 173 VAL A N 1
ATOM 1367 C CA . VAL A 1 181 ? -10.585 -2.666 44.438 1.00 14.10 173 VAL A CA 1
ATOM 1368 C C . VAL A 1 181 ? -11.564 -2.633 43.302 1.00 15.81 173 VAL A C 1
ATOM 1369 O O . VAL A 1 181 ? -12.532 -1.833 43.329 1.00 16.49 173 VAL A O 1
ATOM 1373 N N . ALA A 1 182 ? -11.374 -3.456 42.264 1.00 14.67 174 ALA A N 1
ATOM 1374 C CA . ALA A 1 182 ? -12.235 -3.445 41.118 1.00 15.72 174 ALA A CA 1
ATOM 1375 C C . ALA A 1 182 ? -13.650 -3.790 41.522 1.00 16.57 174 ALA A C 1
ATOM 1376 O O . ALA A 1 182 ? -13.884 -4.601 42.459 1.00 17.76 174 ALA A O 1
ATOM 1378 N N . ASP A 1 183 ? -14.621 -3.152 40.870 1.00 16.44 175 ASP A N 1
ATOM 1379 C CA . ASP A 1 183 ? -16.021 -3.399 41.191 1.00 17.97 175 ASP A CA 1
ATOM 1380 C C . ASP A 1 183 ? -16.867 -3.262 39.919 1.00 18.46 175 ASP A C 1
ATOM 1381 O O . ASP A 1 183 ? -17.690 -2.337 39.812 1.00 18.97 175 ASP A O 1
ATOM 1386 N N . PRO A 1 184 ? -16.638 -4.130 38.949 1.00 21.11 176 PRO A N 1
ATOM 1387 C CA . PRO A 1 184 ? -17.316 -3.979 37.659 1.00 23.76 176 PRO A CA 1
ATOM 1388 C C . PRO A 1 184 ? -18.833 -4.020 37.740 1.00 26.22 176 PRO A C 1
ATOM 1389 O O . PRO A 1 184 ? -19.497 -3.371 36.907 1.00 28.00 176 PRO A O 1
ATOM 1393 N N . ASP A 1 185 ? -19.408 -4.728 38.721 1.00 24.43 177 ASP A N 1
ATOM 1394 C CA . ASP A 1 185 ? -20.870 -4.768 38.843 1.00 25.42 177 ASP A CA 1
ATOM 1395 C C . ASP A 1 185 ? -21.484 -3.458 39.280 1.00 25.52 177 ASP A C 1
ATOM 1396 O O . ASP A 1 185 ? -22.717 -3.305 39.106 1.00 26.66 177 ASP A O 1
ATOM 1401 N N . HIS A 1 186 ? -20.714 -2.529 39.825 1.00 23.41 178 HIS A N 1
ATOM 1402 C CA . HIS A 1 186 ? -21.167 -1.230 40.321 1.00 22.48 178 HIS A CA 1
ATOM 1403 C C . HIS A 1 186 ? -20.468 -0.072 39.547 1.00 20.07 178 HIS A C 1
ATOM 1404 O 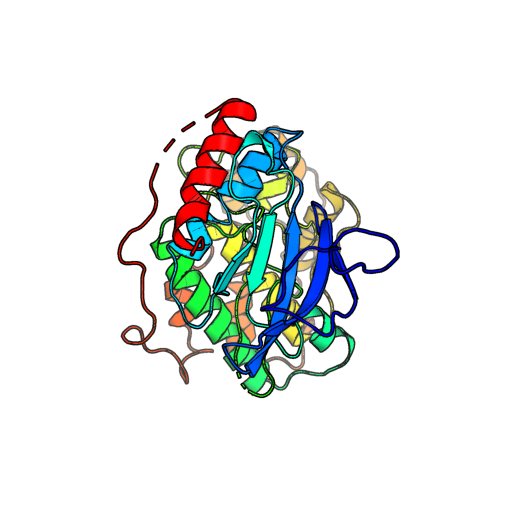O . HIS A 1 186 ? -20.261 0.979 40.111 1.00 23.99 178 HIS A O 1
ATOM 1411 N N . ASP A 1 187 ? -20.181 -0.272 38.283 1.00 17.65 179 ASP A N 1
ATOM 1412 C CA . ASP A 1 187 ? -19.472 0.746 37.470 1.00 17.05 179 ASP A CA 1
ATOM 1413 C C . ASP A 1 187 ? -20.388 1.789 36.880 1.00 16.54 179 ASP A C 1
ATOM 1414 O O . ASP A 1 187 ? -19.905 2.868 36.523 1.00 16.70 179 ASP A O 1
ATOM 1419 N N . HIS A 1 188 ? -21.674 1.522 36.753 1.00 16.49 180 HIS A N 1
ATOM 1420 C CA . HIS A 1 188 ? -22.552 2.425 36.009 1.00 16.68 180 HIS A CA 1
ATOM 1421 C C . HIS A 1 188 ? -22.904 3.650 36.799 1.00 16.65 180 HIS A C 1
ATOM 1422 O O . HIS A 1 188 ? -23.196 3.615 38.008 1.00 18.66 180 HIS A O 1
ATOM 1429 N N . THR A 1 189 ? -22.952 4.769 36.094 1.00 15.17 181 THR A N 1
ATOM 1430 C CA . THR A 1 189 ? -23.376 6.041 36.637 1.00 15.62 181 THR A CA 1
ATOM 1431 C C . THR A 1 189 ? -23.982 6.856 35.485 1.00 14.70 181 THR A C 1
ATOM 1432 O O . THR A 1 189 ? -23.965 6.469 34.340 1.00 15.03 181 THR A O 1
ATOM 1436 N N . GLY A 1 190 ? -24.485 8.022 35.854 1.00 16.41 182 GLY A N 1
ATOM 1437 C CA . GLY A 1 190 ? -25.113 8.916 34.901 1.00 16.01 182 GLY A CA 1
ATOM 1438 C C . GLY A 1 190 ? -24.131 9.756 34.136 1.00 15.45 182 GLY A C 1
ATOM 1439 O O . GLY A 1 190 ? -22.928 9.741 34.403 1.00 16.18 182 GLY A O 1
ATOM 1440 N N . PHE A 1 191 ? -24.641 10.483 33.201 1.00 14.38 183 PHE A N 1
ATOM 1441 C CA . PHE A 1 191 ? -23.865 11.353 32.341 1.00 14.82 183 PHE A CA 1
ATOM 1442 C C . PHE A 1 191 ? -23.274 12.527 33.136 1.00 14.79 183 PHE A C 1
ATOM 1443 O O . PHE A 1 191 ? -23.965 13.115 33.995 1.00 17.22 183 PHE A O 1
ATOM 1451 N N . LEU A 1 192 ? -22.048 12.866 32.863 1.00 14.20 184 LEU A N 1
ATOM 1452 C CA . LEU A 1 192 ? -21.386 14.013 33.517 1.00 16.22 184 LEU A CA 1
ATOM 1453 C C . LEU A 1 192 ? -21.163 13.857 35.007 1.00 17.23 184 LEU A C 1
ATOM 1454 O O . LEU A 1 192 ? -21.253 14.830 35.777 1.00 20.54 184 LEU A O 1
ATOM 1459 N N . THR A 1 193 ? -20.856 12.658 35.431 1.00 14.51 185 THR A N 1
ATOM 1460 C CA . THR A 1 193 ? -20.539 12.404 36.825 1.00 15.08 185 THR A CA 1
ATOM 1461 C C . THR A 1 193 ? -19.104 12.899 37.069 1.00 15.55 185 THR A C 1
ATOM 1462 O O . THR A 1 193 ? -18.177 12.590 36.287 1.00 16.50 185 THR A O 1
ATOM 1466 N N . GLU A 1 194 ? -18.897 13.642 38.135 1.00 15.83 186 GLU A N 1
ATOM 1467 C CA . GLU A 1 194 ? -17.577 14.169 38.460 1.00 16.21 186 GLU A CA 1
ATOM 1468 C C . GLU A 1 194 ? -16.597 13.026 38.726 1.00 16.92 186 GLU A C 1
ATOM 1469 O O . GLU A 1 194 ? -16.961 11.972 39.203 1.00 16.74 186 GLU A O 1
ATOM 1475 N N . TYR A 1 195 ? -15.359 13.265 38.406 1.00 16.66 187 TYR A N 1
ATOM 1476 C CA . TYR A 1 195 ? -14.326 12.238 38.524 1.00 15.24 187 TYR A CA 1
ATOM 1477 C C . TYR A 1 195 ? -13.033 12.780 39.067 1.00 17.35 187 TYR A C 1
ATOM 1478 O O . TYR A 1 195 ? -12.702 13.902 38.789 1.00 20.44 187 TYR A O 1
ATOM 1487 N N . VAL A 1 196 ? -12.296 11.975 39.804 1.00 16.77 188 VAL A N 1
ATOM 1488 C CA . VAL A 1 196 ? -11.116 12.438 40.564 1.00 19.58 188 VAL A CA 1
ATOM 1489 C C . VAL A 1 196 ? -9.801 12.378 39.817 1.00 20.28 188 VAL A C 1
ATOM 1490 O O . VAL A 1 196 ? -8.914 13.218 40.053 1.00 23.67 188 VAL A O 1
ATOM 1494 N N . ALA A 1 197 ? -9.638 11.424 38.934 1.00 16.72 189 ALA A N 1
ATOM 1495 C CA . ALA A 1 197 ? -8.339 11.183 38.342 1.00 16.16 189 ALA A CA 1
ATOM 1496 C C . ALA A 1 197 ? -7.978 12.135 37.247 1.00 14.47 189 ALA A C 1
ATOM 1497 O O . ALA A 1 197 ? -8.812 12.844 36.672 1.00 16.51 189 ALA A O 1
ATOM 1499 N N . THR A 1 198 ? -6.654 12.227 36.901 1.00 14.52 190 THR A N 1
ATOM 1500 C CA . THR A 1 198 ? -6.141 13.241 35.993 1.00 14.51 190 THR A CA 1
ATOM 1501 C C . THR A 1 198 ? -6.869 13.299 34.661 1.00 14.83 190 THR A C 1
ATOM 1502 O O . THR A 1 198 ? -6.983 12.266 33.982 1.00 15.00 190 THR A O 1
ATOM 1506 N N . ARG A 1 199 ? -7.318 14.475 34.254 1.00 14.55 191 ARG A N 1
ATOM 1507 C CA . ARG A 1 199 ? -8.199 14.582 33.144 1.00 13.39 191 ARG A CA 1
ATOM 1508 C C . ARG A 1 199 ? -7.721 13.967 31.841 1.00 14.44 191 ARG A C 1
ATOM 1509 O O . ARG A 1 199 ? -8.448 13.253 31.159 1.00 13.74 191 ARG A O 1
ATOM 1517 N N . TRP A 1 200 ? -6.459 14.239 31.488 1.00 13.21 192 TRP A N 1
ATOM 1518 C CA . TRP A 1 200 ? -5.972 13.875 30.177 1.00 12.83 192 TRP A CA 1
ATOM 1519 C C . TRP A 1 200 ? -5.908 12.364 29.946 1.00 12.96 192 TRP A C 1
ATOM 1520 O O . TRP A 1 200 ? -5.817 11.961 28.811 1.00 12.78 192 TRP A O 1
ATOM 1531 N N . TYR A 1 201 ? -5.959 11.603 30.999 1.00 12.51 193 TYR A N 1
ATOM 1532 C CA . TYR A 1 201 ? -5.793 10.151 30.875 1.00 12.01 193 TYR A CA 1
ATOM 1533 C C . TYR A 1 201 ? -7.092 9.427 31.145 1.00 11.24 193 TYR A C 1
ATOM 1534 O O . TYR A 1 201 ? -7.075 8.201 31.285 1.00 11.52 193 TYR A O 1
ATOM 1543 N N . ARG A 1 202 ? -8.232 10.118 31.208 1.00 11.92 194 ARG A N 1
ATOM 1544 C CA . ARG A 1 202 ? -9.536 9.520 31.432 1.00 12.03 194 ARG A CA 1
ATOM 1545 C C . ARG A 1 202 ? -10.127 8.902 30.241 1.00 11.86 194 ARG A C 1
ATOM 1546 O O . ARG A 1 202 ? -10.164 9.517 29.171 1.00 11.65 194 ARG A O 1
ATOM 1554 N N . ALA A 1 203 ? -10.586 7.670 30.382 1.00 11.14 195 ALA A N 1
ATOM 1555 C CA . ALA A 1 203 ? -11.255 6.987 29.290 1.00 11.13 195 ALA A CA 1
ATOM 1556 C C . ALA A 1 203 ? -12.575 7.671 28.922 1.00 11.96 195 ALA A C 1
ATOM 1557 O O . ALA A 1 203 ? -13.191 8.322 29.780 1.00 12.11 195 ALA A O 1
ATOM 1559 N N . PRO A 1 204 ? -13.035 7.509 27.692 1.00 11.42 196 PRO A N 1
ATOM 1560 C CA . PRO A 1 204 ? -14.274 8.208 27.309 1.00 12.69 196 PRO A CA 1
ATOM 1561 C C . PRO A 1 204 ? -15.460 7.880 28.163 1.00 12.04 196 PRO A C 1
ATOM 1562 O O . PRO A 1 204 ? -16.277 8.799 28.453 1.00 13.07 196 PRO A O 1
ATOM 1566 N N . GLU A 1 205 ? -15.572 6.668 28.596 1.00 11.19 197 GLU A N 1
ATOM 1567 C CA . GLU A 1 205 ? -16.741 6.283 29.378 1.00 11.13 197 GLU A CA 1
ATOM 1568 C C . GLU A 1 205 ? -16.840 7.002 30.689 1.00 11.53 197 GLU A C 1
ATOM 1569 O O . GLU A 1 205 ? -17.951 7.051 31.246 1.00 12.03 197 GLU A O 1
ATOM 1575 N N . ILE A 1 206 ? -15.726 7.548 31.251 1.00 11.43 198 ILE A N 1
ATOM 1576 C CA . ILE A 1 206 ? -15.870 8.315 32.485 1.00 12.13 198 ILE A CA 1
ATOM 1577 C C . ILE A 1 206 ? -16.868 9.474 32.342 1.00 12.66 198 ILE A C 1
ATOM 1578 O O . ILE A 1 206 ? -17.596 9.730 33.276 1.00 13.25 198 ILE A O 1
ATOM 1583 N N . MET A 1 207 ? -16.851 10.086 31.204 1.00 12.89 199 MET A N 1
ATOM 1584 C CA . MET A 1 207 ? -17.691 11.284 30.986 1.00 13.92 199 MET A CA 1
ATOM 1585 C C . MET A 1 207 ? -19.100 10.883 30.597 1.00 16.28 199 MET A C 1
ATOM 1586 O O . MET A 1 207 ? -20.010 11.757 30.584 1.00 17.98 199 MET A O 1
ATOM 1591 N N . LEU A 1 208 ? -19.319 9.608 30.302 1.00 12.31 200 LEU A N 1
ATOM 1592 C CA . LEU A 1 208 ? -20.595 9.118 29.806 1.00 12.49 200 LEU A CA 1
ATOM 1593 C C . LEU A 1 208 ? -21.351 8.325 30.828 1.00 12.15 200 LEU A C 1
ATOM 1594 O O . LEU A 1 208 ? -22.513 8.641 31.094 1.00 13.55 200 LEU A O 1
ATOM 1599 N N . ASN A 1 209 ? -20.783 7.245 31.381 1.00 12.79 201 ASN A N 1
ATOM 1600 C CA . ASN A 1 209 ? -21.536 6.316 32.207 1.00 13.05 201 ASN A CA 1
ATOM 1601 C C . ASN A 1 209 ? -20.738 5.442 33.112 1.00 13.57 201 ASN A C 1
ATOM 1602 O O . ASN A 1 209 ? -21.278 4.474 33.606 1.00 14.63 201 ASN A O 1
ATOM 1607 N N . SER A 1 210 ? -19.505 5.760 33.408 1.00 13.53 202 SER A N 1
ATOM 1608 C CA . SER A 1 210 ? -18.620 4.892 34.190 1.00 13.14 202 SER A CA 1
ATOM 1609 C C . SER A 1 210 ? -18.008 5.613 35.367 1.00 13.89 202 SER A C 1
ATOM 1610 O O . SER A 1 210 ? -17.585 6.749 35.292 1.00 14.46 202 SER A O 1
ATOM 1613 N N . LYS A 1 211 ? -17.915 4.875 36.496 1.00 14.03 203 LYS A N 1
ATOM 1614 C CA . LYS A 1 211 ? -17.220 5.329 37.717 1.00 14.32 203 LYS A CA 1
ATOM 1615 C C . LYS A 1 211 ? -15.735 4.964 37.751 1.00 14.22 203 LYS A C 1
ATOM 1616 O O . LYS A 1 211 ? -15.065 5.260 38.751 1.00 15.03 203 LYS A O 1
ATOM 1622 N N . GLY A 1 212 ? -15.223 4.292 36.731 1.00 13.44 204 GLY A N 1
ATOM 1623 C CA . GLY A 1 212 ? -13.824 3.925 36.746 1.00 13.78 204 GLY A CA 1
ATOM 1624 C C . GLY A 1 212 ? -13.527 2.770 37.674 1.00 13.86 204 GLY A C 1
ATOM 1625 O O . GLY A 1 212 ? -12.435 2.725 38.286 1.00 14.30 204 GLY A O 1
ATOM 1626 N N . TYR A 1 213 ? -14.434 1.820 37.768 1.00 13.13 205 TYR A N 1
ATOM 1627 C CA . TYR A 1 213 ? -14.309 0.643 38.648 1.00 13.32 205 TYR A CA 1
ATOM 1628 C C . TYR A 1 213 ? -14.041 -0.633 37.902 1.00 14.20 205 TYR A C 1
ATOM 1629 O O . TYR A 1 213 ? -14.158 -1.732 38.451 1.00 14.43 205 TYR A O 1
ATOM 1638 N N . THR A 1 214 ? -13.578 -0.525 36.661 1.00 13.90 206 THR A N 1
ATOM 1639 C CA A THR A 1 214 ? -13.283 -1.672 35.799 0.50 14.28 206 THR A CA 1
ATOM 1640 C CA B THR A 1 214 ? -13.167 -1.726 35.916 0.50 14.07 206 THR A CA 1
ATOM 1641 C C . THR A 1 214 ? -11.791 -1.574 35.334 1.00 13.64 206 THR A C 1
ATOM 1642 O O . THR A 1 214 ? -11.307 -0.467 35.141 1.00 15.10 206 THR A O 1
ATOM 1649 N N . LYS A 1 215 ? -11.171 -2.701 35.079 1.00 12.47 207 LYS A N 1
ATOM 1650 C CA . LYS A 1 215 ? -9.802 -2.738 34.666 1.00 12.15 207 LYS A CA 1
ATOM 1651 C C . LYS A 1 215 ? -9.529 -1.971 33.359 1.00 11.58 207 LYS A C 1
ATOM 1652 O O . LYS A 1 215 ? -8.428 -1.468 33.171 1.00 12.02 207 LYS A O 1
ATOM 1658 N N . SER A 1 216 ? -10.530 -1.911 32.488 1.00 11.28 208 SER A N 1
ATOM 1659 C CA . SER A 1 216 ? -10.388 -1.178 31.240 1.00 11.26 208 SER A CA 1
ATOM 1660 C C . SER A 1 216 ? -10.066 0.273 31.410 1.00 11.20 208 SER A C 1
ATOM 1661 O O . SER A 1 216 ? -9.509 0.881 30.499 1.00 11.36 208 SER A O 1
ATOM 1664 N N . ILE A 1 217 ? -10.323 0.838 32.589 1.00 10.86 209 ILE A N 1
ATOM 1665 C CA . ILE A 1 217 ? -9.968 2.227 32.837 1.00 11.63 209 ILE A CA 1
ATOM 1666 C C . ILE A 1 217 ? -8.451 2.441 32.781 1.00 11.70 209 ILE A C 1
ATOM 1667 O O . ILE A 1 217 ? -7.967 3.449 32.288 1.00 12.15 209 ILE A O 1
ATOM 1672 N N . ASP A 1 218 ? -7.715 1.471 33.302 1.00 10.20 210 ASP A N 1
ATOM 1673 C CA . ASP A 1 218 ? -6.278 1.595 33.334 1.00 10.10 210 ASP A CA 1
ATOM 1674 C C . ASP A 1 218 ? -5.644 1.360 31.982 1.00 10.21 210 ASP A C 1
ATOM 1675 O O . ASP A 1 218 ? -4.655 1.981 31.622 1.00 10.49 210 ASP A O 1
ATOM 1680 N N . ILE A 1 219 ? -6.216 0.456 31.173 1.00 9.83 211 ILE A N 1
ATOM 1681 C CA . ILE A 1 219 ? -5.692 0.219 29.852 1.00 10.30 211 ILE A CA 1
ATOM 1682 C C . ILE A 1 219 ? -5.810 1.474 29.005 1.00 10.28 211 ILE A C 1
ATOM 1683 O O . ILE A 1 219 ? -4.899 1.770 28.258 1.00 10.45 211 ILE A O 1
ATOM 1688 N N . TRP A 1 220 ? -6.949 2.189 29.105 1.00 9.70 212 TRP A N 1
ATOM 1689 C CA . TRP A 1 220 ? -7.014 3.468 28.365 1.00 9.95 212 TRP A CA 1
ATOM 1690 C C . TRP A 1 220 ? -5.863 4.397 28.733 1.00 10.21 212 TRP A C 1
ATOM 1691 O O . TRP A 1 220 ? -5.211 4.943 27.844 1.00 9.70 212 TRP A O 1
ATOM 1702 N N . SER A 1 221 ? -5.637 4.536 30.029 1.00 9.99 213 SER A N 1
ATOM 1703 C CA . SER A 1 221 ? -4.541 5.423 30.437 1.00 10.40 213 SER A CA 1
ATOM 1704 C C . SER A 1 221 ? -3.178 4.961 29.889 1.00 9.51 213 SER A C 1
ATOM 1705 O O . SER A 1 221 ? -2.371 5.781 29.446 1.00 10.33 213 SER A O 1
ATOM 1708 N N . VAL A 1 222 ? -2.923 3.654 29.883 1.00 9.54 214 VAL A N 1
ATOM 1709 C CA . VAL A 1 222 ? -1.697 3.155 29.252 1.00 9.64 214 VAL A CA 1
ATOM 1710 C C . VAL A 1 222 ? -1.630 3.483 27.781 1.00 10.22 214 VAL A C 1
ATOM 1711 O O . VAL A 1 222 ? -0.571 3.856 27.261 1.00 10.21 214 VAL A O 1
ATOM 1715 N N . GLY A 1 223 ? -2.736 3.365 27.066 1.00 10.55 215 GLY A N 1
ATOM 1716 C CA . GLY A 1 223 ? -2.761 3.770 25.668 1.00 9.98 215 GLY A CA 1
ATOM 1717 C C . GLY A 1 223 ? -2.433 5.247 25.499 1.00 9.57 215 GLY A C 1
ATOM 1718 O O . GLY A 1 223 ? -1.650 5.600 24.618 1.00 10.69 215 GLY A O 1
ATOM 1719 N N . CYS A 1 224 ? -2.919 6.108 26.408 1.00 10.12 216 CYS A N 1
ATOM 1720 C CA . CYS A 1 224 ? -2.573 7.512 26.344 1.00 11.23 216 CYS A CA 1
ATOM 1721 C C . CYS A 1 224 ? -1.093 7.707 26.589 1.00 11.88 216 CYS A C 1
ATOM 1722 O O . CYS A 1 224 ? -0.488 8.613 25.960 1.00 11.74 216 CYS A O 1
ATOM 1725 N N . ILE A 1 225 ? -0.508 6.944 27.502 1.00 11.22 217 ILE A N 1
ATOM 1726 C CA . ILE A 1 225 ? 0.912 7.047 27.763 1.00 11.46 217 ILE A CA 1
ATOM 1727 C C . ILE A 1 225 ? 1.729 6.583 26.579 1.00 11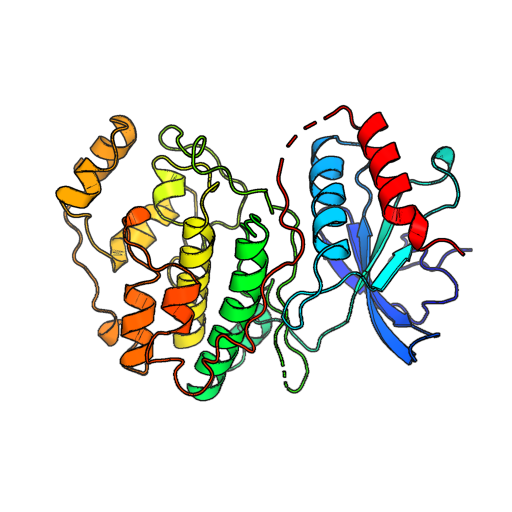.07 217 ILE A C 1
ATOM 1728 O O . ILE A 1 225 ? 2.757 7.204 26.257 1.00 11.67 217 ILE A O 1
ATOM 1733 N N . LEU A 1 226 ? 1.334 5.497 25.930 1.00 10.35 218 LEU A N 1
ATOM 1734 C CA . LEU A 1 226 ? 2.026 5.062 24.723 1.00 10.96 218 LEU A CA 1
ATOM 1735 C C . LEU A 1 226 ? 1.995 6.147 23.663 1.00 11.87 218 LEU A C 1
ATOM 1736 O O . LEU A 1 226 ? 3.050 6.426 23.062 1.00 12.22 218 LEU A O 1
ATOM 1741 N N . ALA A 1 227 ? 0.846 6.728 23.408 1.00 11.75 219 ALA A N 1
ATOM 1742 C CA . ALA A 1 227 ? 0.760 7.817 22.438 1.00 12.79 219 ALA A CA 1
ATOM 1743 C C . ALA A 1 227 ? 1.689 8.959 22.818 1.00 12.93 219 ALA A C 1
ATOM 1744 O O . ALA A 1 227 ? 2.387 9.520 21.917 1.00 14.49 219 ALA A O 1
ATOM 1746 N N . GLU A 1 228 ? 1.764 9.296 24.073 1.00 12.73 220 GLU A N 1
ATOM 1747 C CA . GLU A 1 228 ? 2.600 10.382 24.531 1.00 13.43 220 GLU A CA 1
ATOM 1748 C C . GLU A 1 228 ? 4.062 10.035 24.384 1.00 14.58 220 GLU A C 1
ATOM 1749 O O . GLU A 1 228 ? 4.881 10.913 24.063 1.00 16.80 220 GLU A O 1
ATOM 1755 N N . MET A 1 229 ? 4.462 8.788 24.546 1.00 13.35 221 MET A N 1
ATOM 1756 C CA . MET A 1 229 ? 5.839 8.351 24.292 1.00 12.98 221 MET A CA 1
ATOM 1757 C C . MET A 1 229 ? 6.145 8.430 22.805 1.00 13.54 221 MET A C 1
ATOM 1758 O O . MET A 1 229 ? 7.347 8.686 22.469 1.00 15.85 221 MET A O 1
ATOM 1763 N N . LEU A 1 230 ? 5.205 8.248 21.911 1.00 14.29 222 LEU A N 1
ATOM 1764 C CA . LEU A 1 230 ? 5.491 8.272 20.480 1.00 15.53 222 LEU A CA 1
ATOM 1765 C C . LEU A 1 230 ? 5.705 9.696 20.007 1.00 16.80 222 LEU A C 1
ATOM 1766 O O . LEU A 1 230 ? 6.513 9.852 19.074 1.00 19.52 222 LEU A O 1
ATOM 1771 N N . SER A 1 231 ? 5.114 10.713 20.588 1.00 16.36 223 SER A N 1
ATOM 1772 C CA . SER A 1 231 ? 5.213 12.074 20.076 1.00 17.22 223 SER A CA 1
ATOM 1773 C C . SER A 1 231 ? 5.727 13.101 21.065 1.00 17.90 223 SER A C 1
ATOM 1774 O O . SER A 1 231 ? 5.902 14.263 20.681 1.00 18.95 223 SER A O 1
ATOM 1777 N N . ASN A 1 232 ? 5.937 12.746 22.316 1.00 16.22 224 ASN A N 1
ATOM 1778 C CA . ASN A 1 232 ? 6.287 13.689 23.384 1.00 15.96 224 ASN A CA 1
ATOM 1779 C C . ASN A 1 232 ? 5.231 14.735 23.692 1.00 19.62 224 ASN A C 1
ATOM 1780 O O . ASN A 1 232 ? 5.550 15.843 24.165 1.00 24.92 224 ASN A O 1
ATOM 1785 N N . ARG A 1 233 ? 3.988 14.444 23.400 1.00 17.39 225 ARG A N 1
ATOM 1786 C CA . ARG A 1 233 ? 2.908 15.394 23.710 1.00 17.47 225 ARG A CA 1
ATOM 1787 C C . ARG A 1 233 ? 1.719 14.587 24.110 1.00 15.44 225 ARG A C 1
ATOM 1788 O O . ARG A 1 233 ? 1.470 13.511 23.520 1.00 15.78 225 ARG A O 1
ATOM 1796 N N . PRO A 1 234 ? 0.950 15.040 25.094 1.00 15.43 226 PRO A N 1
ATOM 1797 C CA . PRO A 1 234 ? -0.268 14.310 25.424 1.00 14.40 226 PRO A CA 1
ATOM 1798 C C . PRO A 1 234 ? -1.200 14.218 24.232 1.00 15.03 226 PRO A C 1
ATOM 1799 O O . PRO A 1 234 ? -1.397 15.180 23.477 1.00 15.91 226 PRO A O 1
ATOM 1803 N N . ILE A 1 235 ? -1.785 13.056 24.052 1.00 13.15 227 ILE A N 1
ATOM 1804 C CA . ILE A 1 235 ? -2.663 12.837 22.909 1.00 13.38 227 ILE A CA 1
ATOM 1805 C C . ILE A 1 235 ? -4.009 13.534 23.058 1.00 14.38 227 ILE A C 1
ATOM 1806 O O . ILE A 1 235 ? -4.499 14.066 22.049 1.00 14.89 227 ILE A O 1
ATOM 1811 N N . PHE A 1 236 ? -4.562 13.644 24.272 1.00 13.25 228 PHE A N 1
ATOM 1812 C CA . PHE A 1 236 ? -5.893 14.186 24.506 1.00 13.37 228 PHE A CA 1
ATOM 1813 C C . PHE A 1 236 ? -5.834 15.215 25.646 1.00 14.41 228 PHE A C 1
ATOM 1814 O O . PHE A 1 236 ? -6.256 14.987 26.732 1.00 14.32 228 PHE A O 1
ATOM 1822 N N . PRO A 1 237 ? -5.241 16.405 25.384 1.00 15.54 229 PRO A N 1
ATOM 1823 C CA . PRO A 1 237 ? -5.077 17.432 26.413 1.00 16.52 229 PRO A CA 1
ATOM 1824 C C . PRO A 1 237 ? -6.315 18.284 26.640 1.00 18.22 229 PRO A C 1
ATOM 1825 O O . PRO A 1 237 ? -6.295 19.505 26.372 1.00 19.99 229 PRO A O 1
ATOM 1829 N N . GLY A 1 238 ? -7.399 17.668 27.127 1.00 16.90 230 GLY A N 1
ATOM 1830 C CA . GLY A 1 238 ? -8.617 18.447 27.369 1.00 18.02 230 GLY A CA 1
ATOM 1831 C C . GLY A 1 238 ? -8.392 19.507 28.427 1.00 18.88 230 GLY A C 1
ATOM 1832 O O . GLY A 1 238 ? -7.705 19.327 29.430 1.00 21.00 230 GLY A O 1
ATOM 1833 N N . LYS A 1 239 ? -9.090 20.669 28.233 1.00 21.43 231 LYS A N 1
ATOM 1834 C CA . LYS A 1 239 ? -8.954 21.784 29.196 1.00 24.24 231 LYS A CA 1
ATOM 1835 C C . LYS A 1 239 ? -10.011 21.783 30.340 1.00 24.32 231 LYS A C 1
ATOM 1836 O O . LYS A 1 239 ? -9.888 22.520 31.344 1.00 27.10 231 LYS A O 1
ATOM 1842 N N . HIS A 1 240 ? -11.055 21.020 30.183 1.00 22.91 232 HIS A N 1
ATOM 1843 C CA . HIS A 1 240 ? -12.131 20.915 31.161 1.00 22.13 232 HIS A CA 1
ATOM 1844 C C . HIS A 1 240 ? -12.868 19.596 30.867 1.00 22.44 232 HIS A C 1
ATOM 1845 O O . HIS A 1 240 ? -12.628 18.934 29.844 1.00 20.08 232 HIS A O 1
ATOM 1852 N N . TYR A 1 241 ? -13.783 19.250 31.764 1.00 21.70 233 TYR A N 1
ATOM 1853 C CA . TYR A 1 241 ? -14.361 17.925 31.839 1.00 20.86 233 TYR A CA 1
ATOM 1854 C C . TYR A 1 241 ? -14.838 17.404 30.495 1.00 20.07 233 TYR A C 1
ATOM 1855 O O . TYR A 1 241 ? -14.424 16.345 29.992 1.00 19.64 233 TYR A O 1
ATOM 1864 N N . LEU A 1 242 ? -15.754 18.146 29.842 1.00 21.25 234 LEU A N 1
ATOM 1865 C CA . LEU A 1 242 ? -16.335 17.662 28.609 1.00 19.37 234 LEU A CA 1
ATOM 1866 C C . LEU A 1 242 ? -15.397 17.822 27.403 1.00 21.69 234 LEU A C 1
ATOM 1867 O O . LEU A 1 242 ? -15.484 17.056 26.418 1.00 21.91 234 LEU A O 1
ATOM 1872 N N . ASP A 1 243 ? -14.495 18.777 27.454 1.00 20.74 235 ASP A N 1
ATOM 1873 C CA . ASP A 1 243 ? -13.468 18.921 26.390 1.00 21.53 235 ASP A CA 1
ATOM 1874 C C . ASP A 1 243 ? -12.617 17.666 26.233 1.00 20.19 235 ASP A C 1
ATOM 1875 O O . ASP A 1 243 ? -12.191 17.367 25.139 1.00 20.06 235 ASP A O 1
ATOM 1880 N N . GLN A 1 244 ? -12.449 16.951 27.328 1.00 17.97 236 GLN A N 1
ATOM 1881 C CA . GLN A 1 244 ? -11.677 15.708 27.279 1.00 16.26 236 GLN A CA 1
ATOM 1882 C C . GLN A 1 244 ? -12.300 14.712 26.284 1.00 16.30 236 GLN A C 1
ATOM 1883 O O . GLN A 1 244 ? -11.668 14.072 25.446 1.00 17.08 236 GLN A O 1
ATOM 1889 N N . LEU A 1 245 ? -13.646 14.642 26.345 1.00 17.39 237 LEU A N 1
ATOM 1890 C CA . LEU A 1 245 ? -14.370 13.736 25.408 1.00 17.78 237 LEU A CA 1
ATOM 1891 C C . LEU A 1 245 ? -14.297 14.222 23.960 1.00 19.35 237 LEU A C 1
ATOM 1892 O O . LEU A 1 245 ? -14.121 13.424 23.048 1.00 19.24 237 LEU A O 1
ATOM 1897 N N . ASN A 1 246 ? -14.375 15.533 23.763 1.00 21.20 238 ASN A N 1
ATOM 1898 C CA . ASN A 1 246 ? -14.284 16.026 22.390 1.00 23.73 238 ASN A CA 1
ATOM 1899 C C . ASN A 1 246 ? -12.884 15.784 21.815 1.00 21.62 238 ASN A C 1
ATOM 1900 O O . ASN A 1 246 ? -12.774 15.462 20.661 1.00 21.70 238 ASN A O 1
ATOM 1905 N N . HIS A 1 247 ? -11.790 15.895 22.640 1.00 19.74 239 HIS A N 1
ATOM 1906 C CA . HIS A 1 247 ? -10.432 15.522 22.167 1.00 18.55 239 HIS A CA 1
ATOM 1907 C C . HIS A 1 247 ? -10.450 14.047 21.722 1.00 16.19 239 HIS A C 1
ATOM 1908 O O . HIS A 1 247 ? -9.956 13.719 20.702 1.00 15.99 239 HIS A O 1
ATOM 1915 N N . ILE A 1 248 ? -11.029 13.188 22.534 1.00 14.60 240 ILE A N 1
ATOM 1916 C CA . ILE A 1 248 ? -10.989 11.737 22.241 1.00 14.72 240 ILE A CA 1
ATOM 1917 C C . ILE A 1 248 ? -11.717 11.471 20.945 1.00 15.43 240 ILE A C 1
ATOM 1918 O O . ILE A 1 248 ? -11.247 10.800 20.053 1.00 15.95 240 ILE A O 1
ATOM 1923 N N . LEU A 1 249 ? -12.966 12.040 20.829 1.00 16.28 241 LEU A N 1
ATOM 1924 C CA . LEU A 1 249 ? -13.742 11.858 19.606 1.00 17.42 241 LEU A CA 1
ATOM 1925 C C . LEU A 1 249 ? -13.121 12.540 18.395 1.00 18.20 241 LEU A C 1
ATOM 1926 O O . LEU A 1 249 ? -13.314 12.054 17.301 1.00 17.82 241 LEU A O 1
ATOM 1931 N N . GLY A 1 250 ? -12.346 13.592 18.601 1.00 17.80 242 GLY A N 1
ATOM 1932 C CA . GLY A 1 250 ? -11.640 14.236 17.499 1.00 18.90 242 GLY A CA 1
ATOM 1933 C C . GLY A 1 250 ? -10.594 13.370 16.856 1.00 19.03 242 GLY A C 1
ATOM 1934 O O . GLY A 1 250 ? -10.180 13.644 15.728 1.00 19.47 242 GLY A O 1
ATOM 1935 N N . ILE A 1 251 ? -10.114 12.304 17.568 1.00 17.52 243 ILE A N 1
ATOM 1936 C CA . ILE A 1 251 ? -9.190 11.353 16.956 1.00 16.93 243 ILE A CA 1
ATOM 1937 C C . ILE A 1 251 ? -9.836 10.021 16.604 1.00 16.26 243 ILE A C 1
ATOM 1938 O O . ILE A 1 251 ? -9.630 9.475 15.539 1.00 16.37 243 ILE A O 1
ATOM 1943 N N . LEU A 1 252 ? -10.614 9.458 17.536 1.00 15.69 244 LEU A N 1
ATOM 1944 C CA . LEU A 1 252 ? -11.241 8.155 17.259 1.00 16.45 244 LEU A CA 1
ATOM 1945 C C . LEU A 1 252 ? -12.421 8.262 16.241 1.00 16.71 244 LEU A C 1
ATOM 1946 O O . LEU A 1 252 ? -12.739 7.259 15.625 1.00 17.51 244 LEU A O 1
ATOM 1951 N N . GLY A 1 253 ? -12.955 9.447 16.132 1.00 16.17 245 GLY A N 1
ATOM 1952 C CA . GLY A 1 253 ? -14.141 9.690 15.321 1.00 15.98 245 GLY A CA 1
ATOM 1953 C C . GLY A 1 253 ? -15.378 9.315 16.044 1.00 15.42 245 GLY A C 1
ATOM 1954 O O . GLY A 1 253 ? -15.377 8.842 17.204 1.00 17.31 245 GLY A O 1
ATOM 1955 N N . SER A 1 254 ? -16.505 9.513 15.382 1.00 14.27 246 SER A N 1
ATOM 1956 C CA . SER A 1 254 ? -17.807 9.264 15.991 1.00 13.96 246 SER A CA 1
ATOM 1957 C C . SER A 1 254 ? -17.974 7.816 16.322 1.00 14.22 246 SER A C 1
ATOM 1958 O O . SER A 1 254 ? -17.568 6.964 15.552 1.00 16.26 246 SER A O 1
ATOM 1961 N N . PRO A 1 255 ? -18.568 7.454 17.453 1.00 14.17 247 PRO A N 1
ATOM 1962 C CA . PRO A 1 255 ? -18.800 6.048 17.729 1.00 14.75 247 PRO A CA 1
ATOM 1963 C C . PRO A 1 255 ? -19.766 5.375 16.804 1.00 13.53 247 PRO A C 1
ATOM 1964 O O . PRO A 1 255 ? -20.725 5.999 16.304 1.00 14.70 247 PRO A O 1
ATOM 1968 N N . SER A 1 256 ? -19.587 4.115 16.602 1.00 14.00 248 SER A N 1
ATOM 1969 C CA . SER A 1 256 ? -20.448 3.305 15.745 1.00 15.72 248 SER A CA 1
ATOM 1970 C C . SER A 1 256 ? -21.752 3.108 16.399 1.00 15.49 248 SER A C 1
ATOM 1971 O O . SER A 1 256 ? -21.967 3.306 17.601 1.00 14.27 248 SER A O 1
ATOM 1974 N N . GLN A 1 257 ? -22.761 2.689 15.598 1.00 16.32 249 GLN A N 1
ATOM 1975 C CA . GLN A 1 257 ? -24.044 2.378 16.144 1.00 15.67 249 GLN A CA 1
ATOM 1976 C C . GLN A 1 257 ? -23.984 1.303 17.222 1.00 15.67 249 GLN A C 1
ATOM 1977 O O . GLN A 1 257 ? -24.633 1.382 18.259 1.00 15.98 249 GLN A O 1
ATOM 1983 N N . GLU A 1 258 ? -23.196 0.253 16.969 1.00 17.34 250 GLU A N 1
ATOM 1984 C CA . GLU A 1 258 ? -23.061 -0.839 17.909 1.00 17.78 250 GLU A CA 1
ATOM 1985 C C . GLU A 1 258 ? -22.486 -0.284 19.238 1.00 16.61 250 GLU A C 1
ATOM 1986 O O . GLU A 1 258 ? -23.031 -0.613 20.301 1.00 18.00 250 GLU A O 1
ATOM 1992 N N . ASP A 1 259 ? -21.482 0.566 19.198 1.00 15.12 251 ASP A N 1
ATOM 1993 C CA . ASP A 1 259 ? -20.909 1.121 20.393 1.00 15.92 251 ASP A CA 1
ATOM 1994 C C . ASP A 1 259 ? -21.838 2.065 21.105 1.00 15.92 251 ASP A C 1
ATOM 1995 O O . ASP A 1 259 ? -21.895 2.064 22.370 1.00 17.24 251 ASP A O 1
ATOM 2000 N N . LEU A 1 260 ? -22.606 2.850 20.356 1.00 15.76 252 LEU A N 1
ATOM 2001 C CA . LEU A 1 260 ? -23.644 3.654 20.997 1.00 17.52 252 LEU A CA 1
ATOM 2002 C C . LEU A 1 260 ? -24.712 2.851 21.631 1.00 18.57 252 LEU A C 1
ATOM 2003 O O . LEU A 1 260 ? -25.226 3.210 22.724 1.00 20.01 252 LEU A O 1
ATOM 2008 N N . ASN A 1 261 ? -25.088 1.745 21.006 1.00 18.38 253 ASN A N 1
ATOM 2009 C CA . ASN A 1 261 ? -26.144 0.896 21.574 1.00 21.32 253 ASN A CA 1
ATOM 2010 C C . ASN A 1 261 ? -25.740 0.307 22.888 1.00 20.91 253 ASN A C 1
ATOM 2011 O O . ASN A 1 261 ? -26.613 -0.047 23.697 1.00 23.73 253 ASN A O 1
ATOM 2016 N N . CYS A 1 262 ? -24.443 0.200 23.164 1.00 19.91 254 CYS A N 1
ATOM 2017 C CA . CYS A 1 262 ? -23.962 -0.291 24.421 1.00 19.52 254 CYS A CA 1
ATOM 2018 C C . CYS A 1 262 ? -24.134 0.709 25.561 1.00 19.90 254 CYS A C 1
ATOM 2019 O O . CYS A 1 262 ? -24.045 0.317 26.737 1.00 23.52 254 CYS A O 1
ATOM 2022 N N . ILE A 1 263 ? -24.359 1.985 25.277 1.00 17.60 255 ILE A N 1
ATOM 2023 C CA . ILE A 1 263 ? -24.570 3.019 26.285 1.00 16.94 255 ILE A CA 1
ATOM 2024 C C . ILE A 1 263 ? -26.091 3.173 26.476 1.00 16.18 255 ILE A C 1
ATOM 2025 O O . ILE A 1 263 ? -26.814 3.810 25.650 1.00 17.53 255 ILE A O 1
ATOM 2030 N N . ILE A 1 264 ? -26.591 2.604 27.534 1.00 15.92 256 ILE A N 1
ATOM 2031 C CA . ILE A 1 264 ? -28.067 2.572 27.717 1.00 16.69 256 ILE A CA 1
ATOM 2032 C C . ILE A 1 264 ? -28.540 3.917 28.242 1.00 16.84 256 ILE A C 1
ATOM 2033 O O . ILE A 1 264 ? -29.686 4.331 27.966 1.00 15.95 256 ILE A O 1
ATOM 2038 N N . ASN A 1 265 ? -27.707 4.614 29.038 1.00 14.94 257 ASN A N 1
ATOM 2039 C CA . ASN A 1 265 ? -28.137 5.868 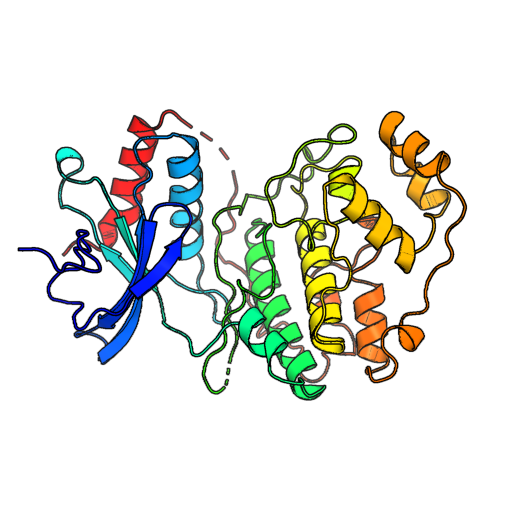29.599 1.00 16.11 257 ASN A CA 1
ATOM 2040 C C . ASN A 1 265 ? -28.516 6.874 28.521 1.00 15.30 257 ASN A C 1
ATOM 2041 O O . ASN A 1 265 ? -27.643 7.162 27.662 1.00 14.92 257 ASN A O 1
ATOM 2046 N N . LEU A 1 266 ? -29.710 7.371 28.549 1.00 14.63 258 LEU A N 1
ATOM 2047 C CA . LEU A 1 266 ? -30.209 8.171 27.487 1.00 17.03 258 LEU A CA 1
ATOM 2048 C C . LEU A 1 266 ? -29.529 9.484 27.373 1.00 16.86 258 LEU A C 1
ATOM 2049 O O . LEU A 1 266 ? -29.282 9.923 26.257 1.00 15.41 258 LEU A O 1
ATOM 2054 N N . LYS A 1 267 ? -29.205 10.141 28.501 1.00 14.98 259 LYS A N 1
ATOM 2055 C CA . LYS A 1 267 ? -28.566 11.427 28.410 1.00 15.73 259 LYS A CA 1
ATOM 2056 C C . LYS A 1 267 ? -27.200 11.312 27.739 1.00 14.25 259 LYS A C 1
ATOM 2057 O O . LYS A 1 267 ? -26.861 12.126 26.895 1.00 14.63 259 LYS A O 1
ATOM 2063 N N . ALA A 1 268 ? -26.449 10.283 28.132 1.00 12.74 260 ALA A N 1
ATOM 2064 C CA . ALA A 1 268 ? -25.151 10.094 27.518 1.00 12.87 260 ALA A CA 1
ATOM 2065 C C . ALA A 1 268 ? -25.249 9.759 26.040 1.00 12.47 260 ALA A C 1
ATOM 2066 O O . ALA A 1 268 ? -24.528 10.283 25.231 1.00 12.67 260 ALA A O 1
ATOM 2068 N N . ARG A 1 269 ? -26.155 8.816 25.680 1.00 13.08 261 ARG A N 1
ATOM 2069 C CA . ARG A 1 269 ? -26.309 8.439 24.292 1.00 12.54 261 ARG A CA 1
ATOM 2070 C C . ARG A 1 269 ? -26.758 9.627 23.445 1.00 12.72 261 ARG A C 1
ATOM 2071 O O . ARG A 1 269 ? -26.198 9.821 22.361 1.00 12.45 261 ARG A O 1
ATOM 2079 N N . ASN A 1 270 ? -27.700 10.382 23.925 1.00 12.29 262 ASN A N 1
ATOM 2080 C CA . ASN A 1 270 ? -28.198 11.501 23.157 1.00 12.34 262 ASN A CA 1
ATOM 2081 C C . ASN A 1 270 ? -27.204 12.638 23.039 1.00 12.80 262 ASN A C 1
ATOM 2082 O O . ASN A 1 270 ? -27.180 13.323 22.040 1.00 13.06 262 ASN A O 1
ATOM 2087 N N . TYR A 1 271 ? -26.341 12.804 24.015 1.00 12.41 263 TYR A N 1
ATOM 2088 C CA . TYR A 1 271 ? -25.196 13.717 23.830 1.00 12.96 263 TYR A CA 1
ATOM 2089 C C . TYR A 1 271 ? -24.357 13.306 22.643 1.00 12.09 263 TYR A C 1
ATOM 2090 O O . TYR A 1 271 ? -24.083 14.099 21.739 1.00 11.94 263 TYR A O 1
ATOM 2099 N N . LEU A 1 272 ? -23.974 12.048 22.576 1.00 11.40 264 LEU A N 1
ATOM 2100 C CA . LEU A 1 272 ? -23.145 11.580 21.462 1.00 11.40 264 LEU A CA 1
ATOM 2101 C C . LEU A 1 272 ? -23.913 11.733 20.151 1.00 12.24 264 LEU A C 1
ATOM 2102 O O . LEU A 1 272 ? -23.338 12.159 19.137 1.00 12.38 264 LEU A O 1
ATOM 2107 N N . LEU A 1 273 ? -25.211 11.444 20.139 1.00 11.98 265 LEU A N 1
ATOM 2108 C CA . LEU A 1 273 ? -26.009 11.580 18.893 1.00 13.14 265 LEU A CA 1
ATOM 2109 C C . LEU A 1 273 ? -26.146 13.011 18.462 1.00 13.86 265 LEU A C 1
ATOM 2110 O O . LEU A 1 273 ? -26.399 13.245 17.258 1.00 15.99 265 LEU A O 1
ATOM 2115 N N . SER A 1 274 ? -25.991 13.970 19.361 1.00 13.53 266 SER A N 1
ATOM 2116 C CA . SER A 1 274 ? -26.130 15.395 19.032 1.00 14.58 266 SER A CA 1
ATOM 2117 C C . SER A 1 274 ? -24.930 15.945 18.343 1.00 15.64 266 SER A C 1
ATOM 2118 O O . SER A 1 274 ? -25.032 17.072 17.801 1.00 16.68 266 SER A O 1
ATOM 2121 N N . LEU A 1 275 ? -23.835 15.275 18.342 1.00 13.52 267 LEU A N 1
ATOM 2122 C CA . LEU A 1 275 ? -22.602 15.830 17.788 1.00 14.63 267 LEU A CA 1
ATOM 2123 C C . LEU A 1 275 ? -22.530 15.649 16.307 1.00 15.55 267 LEU A C 1
ATOM 2124 O O . LEU A 1 275 ? -23.038 14.663 15.772 1.00 16.63 267 LEU A O 1
ATOM 2129 N N . PRO A 1 276 ? -21.947 16.583 15.571 1.00 15.56 268 PRO A N 1
ATOM 2130 C CA . PRO A 1 276 ? -21.682 16.338 14.154 1.00 15.61 268 PRO A CA 1
ATOM 2131 C C . PRO A 1 276 ? -20.759 15.183 13.990 1.00 16.85 268 PRO A C 1
ATOM 2132 O O . PRO A 1 276 ? -19.974 14.847 14.850 1.00 16.99 268 PRO A O 1
ATOM 2136 N N . HIS A 1 277 ? -20.803 14.584 12.809 1.00 17.35 269 HIS A N 1
ATOM 2137 C CA . HIS A 1 277 ? -19.871 13.532 12.436 1.00 17.63 269 HIS A CA 1
ATOM 2138 C C . HIS A 1 277 ? -18.443 13.973 12.549 1.00 17.77 269 HIS A C 1
ATOM 2139 O O . HIS A 1 277 ? -18.096 15.080 12.149 1.00 19.53 269 HIS A O 1
ATOM 2146 N N . LYS A 1 278 ? -17.597 13.081 13.116 1.00 16.14 270 LYS A N 1
ATOM 2147 C CA A LYS A 1 278 ? -16.162 13.293 13.234 0.50 17.41 270 LYS A CA 1
ATOM 2148 C CA B LYS A 1 278 ? -16.164 13.304 13.247 0.50 16.62 270 LYS A CA 1
ATOM 2149 C C . LYS A 1 278 ? -15.513 12.091 12.649 1.00 16.72 270 LYS A C 1
ATOM 2150 O O . LYS A 1 278 ? -15.861 10.947 12.956 1.00 16.87 270 LYS A O 1
ATOM 2161 N N . ASN A 1 279 ? -14.526 12.316 11.754 1.00 17.52 271 ASN A N 1
ATOM 2162 C CA . ASN A 1 279 ? -13.824 11.222 11.139 1.00 18.19 271 ASN A CA 1
ATOM 2163 C C . ASN A 1 279 ? -12.719 10.698 12.060 1.00 16.09 271 ASN A C 1
ATOM 2164 O O . ASN A 1 279 ? -12.173 11.474 12.878 1.00 19.83 271 ASN A O 1
ATOM 2169 N N . LYS A 1 280 ? -12.442 9.458 11.944 1.00 17.11 272 LYS A N 1
ATOM 2170 C CA . LYS A 1 280 ? -11.241 8.893 12.585 1.00 17.36 272 LYS A CA 1
ATOM 2171 C C . LYS A 1 280 ? -9.985 9.481 11.966 1.00 19.49 272 LYS A C 1
ATOM 2172 O O . LYS A 1 280 ? -9.898 9.707 10.742 1.00 22.03 272 LYS A O 1
ATOM 2178 N N . VAL A 1 281 ? -9.017 9.817 12.812 1.00 18.42 273 VAL A N 1
ATOM 2179 C CA . VAL A 1 281 ? -7.700 10.234 12.343 1.00 18.28 273 VAL A CA 1
ATOM 2180 C C . VAL A 1 281 ? -6.834 8.980 12.324 1.00 18.74 273 VAL A C 1
ATOM 2181 O O . VAL A 1 281 ? -6.617 8.388 13.375 1.00 18.64 273 VAL A O 1
ATOM 2185 N N . PRO A 1 282 ? -6.311 8.583 11.166 1.00 18.26 274 PRO A N 1
ATOM 2186 C CA . PRO A 1 282 ? -5.473 7.383 11.103 1.00 19.10 274 PRO A CA 1
ATOM 2187 C C . PRO A 1 282 ? -4.237 7.524 11.975 1.00 17.20 274 PRO A C 1
ATOM 2188 O O . PRO A 1 282 ? -3.580 8.572 12.022 1.00 17.63 274 PRO A O 1
ATOM 2192 N N . TRP A 1 283 ? -3.954 6.421 12.721 1.00 16.72 275 TRP A N 1
ATOM 2193 C CA . TRP A 1 283 ? -2.814 6.499 13.644 1.00 16.03 275 TRP A CA 1
ATOM 2194 C C . TRP A 1 283 ? -1.508 6.778 12.943 1.00 16.63 275 TRP A C 1
ATOM 2195 O O . TRP A 1 283 ? -0.681 7.497 13.470 1.00 16.94 275 TRP A O 1
ATOM 2206 N N . ASN A 1 284 ? -1.319 6.230 11.740 1.00 17.78 276 ASN A N 1
ATOM 2207 C CA . ASN A 1 284 ? -0.066 6.447 11.010 1.00 20.63 276 ASN A CA 1
ATOM 2208 C C . ASN A 1 284 ? 0.088 7.893 10.505 1.00 21.05 276 ASN A C 1
ATOM 2209 O O . ASN A 1 284 ? 1.213 8.315 10.178 1.00 23.21 276 ASN A O 1
ATOM 2214 N N . ARG A 1 285 ? -1.005 8.647 10.408 1.00 20.46 277 ARG A N 1
ATOM 2215 C CA . ARG A 1 285 ? -0.905 10.104 10.152 1.00 21.98 277 ARG A CA 1
ATOM 2216 C C . ARG A 1 285 ? -0.571 10.921 11.374 1.00 23.83 277 ARG A C 1
ATOM 2217 O O . ARG A 1 285 ? 0.182 11.893 11.314 1.00 25.56 277 ARG A O 1
ATOM 2225 N N . LEU A 1 286 ? -1.102 10.531 12.559 1.00 22.30 278 LEU A N 1
ATOM 2226 C CA . LEU A 1 286 ? -0.769 11.206 13.796 1.00 22.24 278 LEU A CA 1
ATOM 2227 C C . LEU A 1 286 ? 0.623 10.898 14.242 1.00 21.26 278 LEU A C 1
ATOM 2228 O O . LEU A 1 286 ? 1.226 11.724 14.901 1.00 22.93 278 LEU A O 1
ATOM 2233 N N . PHE A 1 287 ? 1.131 9.699 13.938 1.00 18.69 279 PHE A N 1
ATOM 2234 C CA . PHE A 1 287 ? 2.407 9.220 14.405 1.00 18.02 279 PHE A CA 1
ATOM 2235 C C . PHE A 1 287 ? 3.154 8.654 13.232 1.00 18.38 279 PHE A C 1
ATOM 2236 O O . PHE A 1 287 ? 3.355 7.450 13.058 1.00 18.16 279 PHE A O 1
ATOM 2244 N N . PRO A 1 288 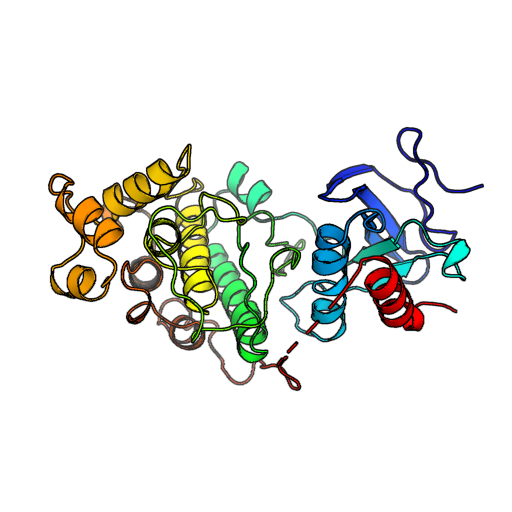? 3.628 9.554 12.365 1.00 20.66 280 PRO A N 1
ATOM 2245 C CA . PRO A 1 288 ? 4.275 9.099 11.153 1.00 21.77 280 PRO A CA 1
ATOM 2246 C C . PRO A 1 288 ? 5.606 8.368 11.342 1.00 23.64 280 PRO A C 1
ATOM 2247 O O . PRO A 1 288 ? 6.013 7.637 10.434 1.00 25.75 280 PRO A O 1
ATOM 2251 N N . ASN A 1 289 ? 6.240 8.539 12.481 1.00 21.96 281 ASN A N 1
ATOM 2252 C CA . ASN A 1 289 ? 7.518 7.903 12.757 1.00 23.32 281 ASN A CA 1
ATOM 2253 C C . ASN A 1 289 ? 7.401 6.606 13.562 1.00 22.27 281 ASN A C 1
ATOM 2254 O O . ASN A 1 289 ? 8.414 5.988 13.918 1.00 22.90 281 ASN A O 1
ATOM 2259 N N . ALA A 1 290 ? 6.176 6.186 13.906 1.00 19.85 282 ALA A N 1
ATOM 2260 C CA . ALA A 1 290 ? 5.997 5.055 14.811 1.00 18.39 282 ALA A CA 1
ATOM 2261 C C . ALA A 1 290 ? 6.091 3.722 14.151 1.00 18.40 282 ALA A C 1
ATOM 2262 O O . ALA A 1 290 ? 5.722 3.550 13.000 1.00 20.34 282 ALA A O 1
ATOM 2264 N N . ASP A 1 291 ? 6.537 2.708 14.910 1.00 17.12 283 ASP A N 1
ATOM 2265 C CA . ASP A 1 291 ? 6.453 1.324 14.476 1.00 17.47 283 ASP A CA 1
ATOM 2266 C C . ASP A 1 291 ? 5.013 0.897 14.209 1.00 17.22 283 ASP A C 1
ATOM 2267 O O . ASP A 1 291 ? 4.140 1.176 15.028 1.00 15.29 283 ASP A O 1
ATOM 2272 N N . SER A 1 292 ? 4.771 0.170 13.147 1.00 17.08 284 SER A N 1
ATOM 2273 C CA . SER A 1 292 ? 3.435 -0.224 12.776 1.00 18.00 284 SER A CA 1
ATOM 2274 C C . SER A 1 292 ? 2.807 -1.144 13.820 1.00 16.80 284 SER A C 1
ATOM 2275 O O . SER A 1 292 ? 1.615 -1.038 14.083 1.00 16.15 284 SER A O 1
ATOM 2278 N N . LYS A 1 293 ? 3.616 -2.016 14.434 1.00 15.83 285 LYS A N 1
ATOM 2279 C CA . LYS A 1 293 ? 3.067 -2.884 15.498 1.00 15.25 285 LYS A CA 1
ATOM 2280 C C . LYS A 1 293 ? 2.706 -2.047 16.747 1.00 13.79 285 LYS A C 1
ATOM 2281 O O . LYS A 1 293 ? 1.708 -2.362 17.394 1.00 14.96 285 LYS A O 1
ATOM 2287 N N . ALA A 1 294 ? 3.465 -1.011 17.065 1.00 14.65 286 ALA A N 1
ATOM 2288 C CA . ALA A 1 294 ? 3.097 -0.131 18.187 1.00 13.79 286 ALA A CA 1
ATOM 2289 C C . ALA A 1 294 ? 1.767 0.516 17.930 1.00 14.09 286 ALA A C 1
ATOM 2290 O O . ALA A 1 294 ? 0.943 0.614 18.850 1.00 13.27 286 ALA A O 1
ATOM 2292 N N . LEU A 1 295 ? 1.491 0.929 16.701 1.00 13.95 287 LEU A N 1
ATOM 2293 C CA . LEU A 1 295 ? 0.223 1.559 16.408 1.00 14.02 287 LEU A CA 1
ATOM 2294 C C . LEU A 1 295 ? -0.908 0.593 16.398 1.00 13.51 287 LEU A C 1
ATOM 2295 O O . LEU A 1 295 ? -2.028 0.982 16.774 1.00 13.99 287 LEU A O 1
ATOM 2300 N N . ASP A 1 296 ? -0.679 -0.668 16.040 1.00 14.08 288 ASP A N 1
ATOM 2301 C CA . ASP A 1 296 ? -1.738 -1.656 16.129 1.00 15.13 288 ASP A CA 1
ATOM 2302 C C . ASP A 1 296 ? -2.136 -1.896 17.582 1.00 14.50 288 ASP A C 1
ATOM 2303 O O . ASP A 1 296 ? -3.319 -1.983 17.914 1.00 14.56 288 ASP A O 1
ATOM 2308 N N . LEU A 1 297 ? -1.148 -1.967 18.476 1.00 12.99 289 LEU A N 1
ATOM 2309 C CA . LEU A 1 297 ? -1.440 -2.127 19.901 1.00 12.80 289 LEU A CA 1
ATOM 2310 C C . LEU A 1 297 ? -2.076 -0.871 20.433 1.00 12.41 289 LEU A C 1
ATOM 2311 O O . LEU A 1 297 ? -3.047 -0.941 21.232 1.00 12.92 289 LEU A O 1
ATOM 2316 N N . LEU A 1 298 ? -1.640 0.321 20.052 1.00 12.49 290 LEU A N 1
ATOM 2317 C CA . LEU A 1 298 ? -2.258 1.573 20.477 1.00 12.80 290 LEU A CA 1
ATOM 2318 C C . LEU A 1 298 ? -3.705 1.625 20.132 1.00 13.03 290 LEU A C 1
ATOM 2319 O O . LEU A 1 298 ? -4.550 1.984 20.971 1.00 12.84 290 LEU A O 1
ATOM 2324 N N . ASP A 1 299 ? -4.060 1.188 18.928 1.00 12.52 291 ASP A N 1
ATOM 2325 C CA . ASP A 1 299 ? -5.431 1.159 18.476 1.00 13.38 291 ASP A CA 1
ATOM 2326 C C . ASP A 1 299 ? -6.271 0.297 19.402 1.00 14.30 291 ASP A C 1
ATOM 2327 O O . ASP A 1 299 ? -7.419 0.624 19.697 1.00 14.71 291 ASP A O 1
ATOM 2332 N N . LYS A 1 300 ? -5.747 -0.849 19.811 1.00 12.89 292 LYS A N 1
ATOM 2333 C CA . LYS A 1 300 ? -6.467 -1.749 20.686 1.00 12.33 292 LYS A CA 1
ATOM 2334 C C . LYS A 1 300 ? -6.634 -1.288 22.090 1.00 12.70 292 LYS A C 1
ATOM 2335 O O . LYS A 1 300 ? -7.613 -1.684 22.754 1.00 13.51 292 LYS A O 1
ATOM 2341 N N . MET A 1 301 ? -5.699 -0.484 22.595 1.00 11.18 293 MET A N 1
ATOM 2342 C CA A MET A 1 301 ? -5.799 0.094 23.929 0.50 12.13 293 MET A CA 1
ATOM 2343 C CA B MET A 1 301 ? -5.828 0.090 23.931 0.50 11.70 293 MET A CA 1
ATOM 2344 C C . MET A 1 301 ? -6.743 1.289 23.900 1.00 12.28 293 MET A C 1
ATOM 2345 O O . MET A 1 301 ? -7.495 1.497 24.848 1.00 13.89 293 MET A O 1
ATOM 2354 N N . LEU A 1 302 ? -6.724 2.086 22.862 1.00 11.74 294 LEU A N 1
ATOM 2355 C CA . LEU A 1 302 ? -7.581 3.276 22.730 1.00 12.46 294 LEU A CA 1
ATOM 2356 C C . LEU A 1 302 ? -8.836 2.955 21.943 1.00 14.51 294 LEU A C 1
ATOM 2357 O O . LEU A 1 302 ? -9.184 3.651 20.981 1.00 17.21 294 LEU A O 1
ATOM 2362 N N . THR A 1 303 ? -9.469 1.950 22.317 1.00 12.13 295 THR A N 1
ATOM 2363 C CA . THR A 1 303 ? -10.751 1.533 21.775 1.00 13.71 295 THR A CA 1
ATOM 2364 C C . THR A 1 303 ? -11.850 2.200 22.586 1.00 13.32 295 THR A C 1
ATOM 2365 O O . THR A 1 303 ? -11.837 2.193 23.836 1.00 13.70 295 THR A O 1
ATOM 2369 N N . PHE A 1 304 ? -12.863 2.798 21.884 1.00 13.20 296 PHE A N 1
ATOM 2370 C CA . PHE A 1 304 ? -13.915 3.553 22.561 1.00 13.26 296 PHE A CA 1
ATOM 2371 C C . PHE A 1 304 ? -14.728 2.670 23.498 1.00 13.77 296 PHE A C 1
ATOM 2372 O O . PHE A 1 304 ? -14.987 3.060 24.620 1.00 14.40 296 PHE A O 1
ATOM 2380 N N . ASN A 1 305 ? -15.138 1.485 23.011 1.00 13.15 297 ASN A N 1
ATOM 2381 C CA . ASN A 1 305 ? -16.005 0.643 23.810 1.00 13.99 297 ASN A CA 1
ATOM 2382 C C . ASN A 1 305 ? -15.145 -0.112 24.827 1.00 13.79 297 ASN A C 1
ATOM 2383 O O . ASN A 1 305 ? -14.286 -0.858 24.419 1.00 13.89 297 ASN A O 1
ATOM 2388 N N . PRO A 1 306 ? -15.358 0.071 26.117 1.00 12.96 298 PRO A N 1
ATOM 2389 C CA . PRO A 1 306 ? -14.464 -0.580 27.087 1.00 13.62 298 PRO A CA 1
ATOM 2390 C C . PRO A 1 306 ? -14.565 -2.082 27.072 1.00 14.32 298 PRO A C 1
ATOM 2391 O O . PRO A 1 306 ? -13.576 -2.723 27.428 1.00 16.82 298 PRO A O 1
ATOM 2395 N N . HIS A 1 307 ? -15.671 -2.668 26.654 1.00 15.00 299 HIS A N 1
ATOM 2396 C CA . HIS A 1 307 ? -15.749 -4.115 26.593 1.00 16.90 299 HIS A CA 1
ATOM 2397 C C . HIS A 1 307 ? -14.906 -4.708 25.461 1.00 18.50 299 HIS A C 1
ATOM 2398 O O . HIS A 1 307 ? -14.445 -5.829 25.567 1.00 23.55 299 HIS A O 1
ATOM 2405 N N . LYS A 1 308 ? -14.619 -3.934 24.429 1.00 15.35 300 LYS A N 1
ATOM 2406 C CA . LYS A 1 308 ? -13.820 -4.354 23.313 1.00 15.24 300 LYS A CA 1
ATOM 2407 C C . LYS A 1 308 ? -12.324 -4.021 23.484 1.00 13.93 300 LYS A C 1
ATOM 2408 O O . LYS A 1 308 ? -11.515 -4.452 22.686 1.00 16.61 300 LYS A O 1
ATOM 2414 N N . ARG A 1 309 ? -12.001 -3.228 24.454 1.00 13.78 301 ARG A N 1
ATOM 2415 C CA . ARG A 1 309 ? -10.655 -2.788 24.726 1.00 12.89 301 ARG A CA 1
ATOM 2416 C C . ARG A 1 309 ? -9.783 -3.957 25.186 1.00 12.75 301 ARG A C 1
ATOM 2417 O O . ARG A 1 309 ? -10.250 -4.828 25.927 1.00 13.64 301 ARG A O 1
ATOM 2425 N N . ILE A 1 310 ? -8.553 -3.971 24.718 1.00 12.21 302 ILE A N 1
ATOM 2426 C CA . ILE A 1 310 ? -7.646 -5.081 25.046 1.00 13.15 302 ILE A CA 1
ATOM 2427 C C . ILE A 1 310 ? -7.387 -5.132 26.585 1.00 12.36 302 ILE A C 1
ATOM 2428 O O . ILE A 1 310 ? -7.380 -4.111 27.223 1.00 14.23 302 ILE A O 1
ATOM 2433 N N . GLU A 1 311 ? -7.220 -6.328 27.136 1.00 13.65 303 GLU A N 1
ATOM 2434 C CA . GLU A 1 311 ? -6.900 -6.464 28.539 1.00 14.27 303 GLU A CA 1
ATOM 2435 C C . GLU A 1 311 ? -5.381 -6.585 28.662 1.00 12.51 303 GLU A C 1
ATOM 2436 O O . GLU A 1 311 ? -4.652 -6.781 27.673 1.00 13.23 303 GLU A O 1
ATOM 2442 N N . VAL A 1 312 ? -4.906 -6.459 29.881 1.00 12.31 304 VAL A N 1
ATOM 2443 C CA . VAL A 1 312 ? -3.461 -6.328 30.098 1.00 11.90 304 VAL A CA 1
ATOM 2444 C C . VAL A 1 312 ? -2.681 -7.527 29.579 1.00 12.52 304 VAL A C 1
ATOM 2445 O O . VAL A 1 312 ? -1.636 -7.389 28.964 1.00 12.55 304 VAL A O 1
ATOM 2449 N N . GLU A 1 313 ? -3.196 -8.769 29.771 1.00 13.27 305 GLU A N 1
ATOM 2450 C CA . GLU A 1 313 ? -2.449 -9.940 29.326 1.00 14.87 305 GLU A CA 1
ATOM 2451 C C . GLU A 1 313 ? -2.389 -10.119 27.853 1.00 14.16 305 GLU A C 1
ATOM 2452 O O . GLU A 1 313 ? -1.403 -10.602 27.280 1.00 14.66 305 GLU A O 1
ATOM 2458 N N . GLN A 1 314 ? -3.477 -9.683 27.156 1.00 13.32 306 GLN A N 1
ATOM 2459 C CA . GLN A 1 314 ? -3.478 -9.671 25.702 1.00 14.89 306 GLN A CA 1
ATOM 2460 C C . GLN A 1 314 ? -2.506 -8.709 25.118 1.00 13.98 306 GLN A C 1
ATOM 2461 O O . GLN A 1 314 ? -1.868 -8.910 24.115 1.00 14.96 306 GLN A O 1
ATOM 2467 N N . ALA A 1 315 ? -2.412 -7.510 25.838 1.00 13.41 307 ALA A N 1
ATOM 2468 C CA . ALA A 1 315 ? -1.465 -6.529 25.413 1.00 13.03 307 ALA A CA 1
ATOM 2469 C C . ALA A 1 315 ? -0.036 -7.044 25.527 1.00 12.14 307 ALA A C 1
ATOM 2470 O O . ALA A 1 315 ? 0.768 -6.852 24.659 1.00 13.28 307 ALA A O 1
ATOM 2472 N N . LEU A 1 316 ? 0.256 -7.717 26.653 1.00 11.95 308 LEU A N 1
ATOM 2473 C CA . LEU A 1 316 ? 1.580 -8.322 26.798 1.00 12.44 308 LEU A CA 1
ATOM 2474 C C . LEU A 1 316 ? 1.918 -9.301 25.673 1.00 12.41 308 LEU A C 1
ATOM 2475 O O . LEU A 1 316 ? 3.060 -9.390 25.259 1.00 12.61 308 LEU A O 1
ATOM 2480 N N . ALA A 1 317 ? 0.901 -9.998 25.194 1.00 13.27 309 ALA A N 1
ATOM 2481 C CA . ALA A 1 317 ? 1.069 -11.014 24.139 1.00 14.05 309 ALA A CA 1
ATOM 2482 C C . ALA A 1 317 ? 1.062 -10.439 22.735 1.00 15.34 309 ALA A C 1
ATOM 2483 O O . ALA A 1 317 ? 1.133 -11.184 21.751 1.00 16.71 309 ALA A O 1
ATOM 2485 N N . HIS A 1 318 ? 0.968 -9.105 22.599 1.00 13.83 310 HIS A N 1
ATOM 2486 C CA . HIS A 1 318 ? 0.863 -8.504 21.283 1.00 14.21 310 HIS A CA 1
ATOM 2487 C C . HIS A 1 318 ? 2.208 -8.546 20.603 1.00 15.61 310 HIS A C 1
ATOM 2488 O O . HIS A 1 318 ? 3.226 -8.399 21.240 1.00 14.58 310 HIS A O 1
ATOM 2495 N N . PRO A 1 319 ? 2.251 -8.732 19.268 1.00 16.27 311 PRO A N 1
ATOM 2496 C CA . PRO A 1 319 ? 3.532 -8.754 18.562 1.00 17.09 311 PRO A CA 1
ATOM 2497 C C . PRO A 1 319 ? 4.517 -7.644 18.840 1.00 15.60 311 PRO A C 1
ATOM 2498 O O . PRO A 1 319 ? 5.702 -7.844 18.778 1.00 16.96 311 PRO A O 1
ATOM 2502 N N . TYR A 1 320 ? 4.020 -6.420 19.153 1.00 14.13 312 TYR A N 1
ATOM 2503 C CA . TYR A 1 320 ? 4.948 -5.341 19.478 1.00 14.44 312 TYR A CA 1
ATOM 2504 C C . TYR A 1 320 ? 5.917 -5.677 20.610 1.00 13.80 312 TYR A C 1
ATOM 2505 O O . TYR A 1 320 ? 7.050 -5.232 20.622 1.00 14.35 312 TYR A O 1
ATOM 2514 N N . LEU A 1 321 ? 5.426 -6.515 21.550 1.00 13.84 313 LEU A N 1
ATOM 2515 C CA . LEU A 1 321 ? 6.192 -6.838 22.753 1.00 12.61 313 LEU A CA 1
ATOM 2516 C C . LEU A 1 321 ? 6.869 -8.205 22.744 1.00 13.01 313 LEU A C 1
ATOM 2517 O O . LEU A 1 321 ? 7.324 -8.685 23.746 1.00 14.12 313 LEU A O 1
ATOM 2522 N N . GLU A 1 322 ? 6.934 -8.812 21.535 1.00 14.38 314 GLU A N 1
ATOM 2523 C CA . GLU A 1 322 ? 7.444 -10.183 21.396 1.00 15.99 314 GLU A CA 1
ATOM 2524 C C . GLU A 1 322 ? 8.843 -10.385 21.901 1.00 16.34 314 GLU A C 1
ATOM 2525 O O . GLU A 1 322 ? 9.141 -11.460 22.401 1.00 18.11 314 GLU A O 1
ATOM 2531 N N . GLN A 1 323 ? 9.698 -9.381 21.852 1.00 15.15 315 GLN A N 1
ATOM 2532 C CA . GLN A 1 323 ? 11.052 -9.499 22.374 1.00 16.19 315 GLN A CA 1
ATOM 2533 C C . GLN A 1 323 ? 11.103 -9.705 23.874 1.00 15.62 315 GLN A C 1
ATOM 2534 O O . GLN A 1 323 ? 12.058 -10.245 24.408 1.00 17.31 315 GLN A O 1
ATOM 2540 N N . TYR A 1 324 ? 10.041 -9.299 24.613 1.00 14.33 316 TYR A N 1
ATOM 2541 C CA . TYR A 1 324 ? 9.989 -9.347 26.040 1.00 14.52 316 TYR A CA 1
ATOM 2542 C C . TYR A 1 324 ? 9.009 -10.325 26.600 1.00 14.22 316 TYR A C 1
ATOM 2543 O O . TYR A 1 324 ? 9.196 -10.791 27.730 1.00 15.46 316 TYR A O 1
ATOM 2552 N N . TYR A 1 325 ? 7.956 -10.620 25.909 1.00 14.34 317 TYR A N 1
ATOM 2553 C CA . TYR A 1 325 ? 6.842 -11.391 26.482 1.00 13.88 317 TYR A CA 1
ATOM 2554 C C . TYR A 1 325 ? 7.270 -12.770 27.011 1.00 15.21 317 TYR A C 1
ATOM 2555 O O . TYR A 1 325 ? 7.838 -13.573 26.242 1.00 17.11 317 TYR A O 1
ATOM 2564 N N . ASP A 1 326 ? 6.995 -13.017 28.242 1.00 15.34 318 ASP A N 1
ATOM 2565 C CA . ASP A 1 326 ? 7.271 -14.287 28.858 1.00 15.48 318 ASP A CA 1
ATOM 2566 C C . ASP A 1 326 ? 6.368 -14.417 30.044 1.00 14.99 318 ASP A C 1
ATOM 2567 O O . ASP A 1 326 ? 6.678 -13.899 31.115 1.00 15.12 318 ASP A O 1
ATOM 2572 N N . PRO A 1 327 ? 5.222 -15.065 29.876 1.00 15.77 319 PRO A N 1
ATOM 2573 C CA . PRO A 1 327 ? 4.240 -15.083 30.959 1.00 15.27 319 PRO A CA 1
ATOM 2574 C C . PRO A 1 327 ? 4.735 -15.680 32.248 1.00 15.49 319 PRO A C 1
ATOM 2575 O O . PRO A 1 327 ? 4.272 -15.288 33.317 1.00 16.29 319 PRO A O 1
ATOM 2579 N N . SER A 1 328 ? 5.717 -16.602 32.193 1.00 15.31 320 SER A N 1
ATOM 2580 C CA A SER A 1 328 ? 6.309 -17.181 33.384 0.50 16.14 320 SER A CA 1
ATOM 2581 C CA B SER A 1 328 ? 6.283 -17.168 33.397 0.50 16.19 320 SER A CA 1
ATOM 2582 C C . SER A 1 328 ? 7.136 -16.185 34.167 1.00 16.23 320 SER A C 1
ATOM 2583 O O . SER A 1 328 ? 7.438 -16.446 35.339 1.00 18.24 320 SER A O 1
ATOM 2588 N N . ASP A 1 329 ? 7.528 -15.096 33.545 1.00 14.94 321 ASP A N 1
ATOM 2589 C CA . ASP A 1 329 ? 8.315 -14.069 34.210 1.00 15.01 321 ASP A CA 1
ATOM 2590 C C . ASP A 1 329 ? 7.492 -12.805 34.348 1.00 15.04 321 ASP A C 1
ATOM 2591 O O . ASP A 1 329 ? 8.053 -11.683 34.428 1.00 15.23 321 ASP A O 1
ATOM 2596 N N . GLU A 1 330 ? 6.142 -12.916 34.339 1.00 14.79 322 GLU A N 1
ATOM 2597 C CA . GLU A 1 330 ? 5.210 -11.791 34.485 1.00 14.26 322 GLU A CA 1
ATOM 2598 C C . GLU A 1 330 ? 4.317 -12.232 35.655 1.00 14.54 322 GLU A C 1
ATOM 2599 O O . GLU A 1 330 ? 3.210 -12.732 35.433 1.00 15.05 322 GLU A O 1
ATOM 2605 N N . PRO A 1 331 ? 4.778 -12.091 36.876 1.00 13.72 323 PRO A N 1
ATOM 2606 C CA . PRO A 1 331 ? 4.072 -12.639 38.020 1.00 14.27 323 PRO A CA 1
ATOM 2607 C C . PRO A 1 331 ? 2.803 -12.005 38.362 1.00 14.95 323 PRO A C 1
ATOM 2608 O O . PRO A 1 331 ? 2.540 -10.831 38.046 1.00 14.59 323 PRO A O 1
ATOM 2612 N N . ILE A 1 332 ? 1.970 -12.795 39.017 1.00 15.04 324 ILE A N 1
ATOM 2613 C CA . ILE A 1 332 ? 0.708 -12.366 39.555 1.00 14.98 324 ILE A CA 1
ATOM 2614 C C . ILE A 1 332 ? 0.725 -12.387 41.071 1.00 15.15 324 ILE A C 1
ATOM 2615 O O . ILE A 1 332 ? 1.607 -12.962 41.736 1.00 15.74 324 ILE A O 1
ATOM 2620 N N . ALA A 1 333 ? -0.266 -11.737 41.666 1.00 14.01 325 ALA A N 1
ATOM 2621 C CA . ALA A 1 333 ? -0.327 -11.569 43.105 1.00 14.62 325 ALA A CA 1
ATOM 2622 C C . ALA A 1 333 ? -0.782 -12.854 43.763 1.00 16.10 325 ALA A C 1
ATOM 2623 O O . ALA A 1 333 ? -1.661 -13.531 43.301 1.00 16.36 325 ALA A O 1
ATOM 2625 N N . GLU A 1 334 ? -0.127 -13.158 44.881 1.00 17.79 326 GLU A N 1
ATOM 2626 C CA . GLU A 1 334 ? -0.516 -14.334 45.680 1.00 20.62 326 GLU A CA 1
ATOM 2627 C C . GLU A 1 334 ? -1.861 -14.174 46.350 1.00 22.44 326 GLU A C 1
ATOM 2628 O O . GLU A 1 334 ? -2.634 -15.154 46.470 1.00 24.24 326 GLU A O 1
ATOM 2634 N N . ALA A 1 335 ? -2.163 -12.912 46.759 1.00 21.72 327 ALA A N 1
ATOM 2635 C CA . ALA A 1 335 ? -3.239 -12.602 47.689 1.00 21.86 327 ALA A CA 1
ATOM 2636 C C . ALA A 1 335 ? -3.980 -11.352 47.171 1.00 21.16 327 ALA A C 1
ATOM 2637 O O . ALA A 1 335 ? -3.798 -10.251 47.660 1.00 21.65 327 ALA A O 1
ATOM 2639 N N . PRO A 1 336 ? -4.847 -11.574 46.205 1.00 20.05 328 PRO A N 1
ATOM 2640 C CA . PRO A 1 336 ? -5.704 -10.475 45.743 1.00 19.73 328 PRO A CA 1
ATOM 2641 C C . PRO A 1 336 ? -6.552 -9.843 46.854 1.00 19.46 328 PRO A C 1
ATOM 2642 O O . PRO A 1 336 ? -6.875 -10.517 47.883 1.00 21.78 328 PRO A O 1
ATOM 2646 N N . PHE A 1 337 ? -6.879 -8.563 46.720 1.00 17.08 329 PHE A N 1
ATOM 2647 C CA . PHE A 1 337 ? -7.838 -7.889 47.621 1.00 20.80 329 PHE A CA 1
ATOM 2648 C C . PHE A 1 337 ? -9.271 -8.144 47.280 1.00 26.19 329 PHE A C 1
ATOM 2649 O O . PHE A 1 337 ? -9.615 -8.361 46.123 1.00 26.54 329 PHE A O 1
ATOM 2657 N N . LYS A 1 338 ? -10.149 -8.105 48.324 1.00 30.30 330 LYS A N 1
ATOM 2658 C CA . LYS A 1 338 ? -11.624 -8.233 48.164 1.00 33.33 330 LYS A CA 1
ATOM 2659 C C . LYS A 1 338 ? -12.384 -7.098 48.891 1.00 34.44 330 LYS A C 1
ATOM 2660 O O . LYS A 1 338 ? -11.786 -6.059 49.230 1.00 33.72 330 LYS A O 1
ATOM 2666 N N . LEU A 1 346 ? -16.103 4.179 57.551 1.00 38.16 338 LEU A N 1
ATOM 2667 C CA . LEU A 1 346 ? -15.473 4.312 58.861 1.00 37.60 338 LEU A CA 1
ATOM 2668 C C . LEU A 1 346 ? -15.102 5.774 59.193 1.00 35.20 338 LEU A C 1
ATOM 2669 O O . LEU A 1 346 ? -14.578 6.500 58.344 1.00 34.71 338 LEU A O 1
ATOM 2674 N N . PRO A 1 347 ? -15.342 6.236 60.428 1.00 33.37 339 PRO A N 1
ATOM 2675 C CA . PRO A 1 347 ? -14.947 7.611 60.773 1.00 32.04 339 PRO A CA 1
ATOM 2676 C C . PRO A 1 347 ? -13.425 7.754 60.866 1.00 30.04 339 PRO A C 1
ATOM 2677 O O . PRO A 1 347 ? -12.685 6.779 61.068 1.00 29.57 339 PRO A O 1
ATOM 2681 N N . LYS A 1 348 ? -12.962 8.982 60.731 1.00 28.56 340 LYS A N 1
ATOM 2682 C CA . LYS A 1 348 ? -11.520 9.261 60.708 1.00 27.04 340 LYS A CA 1
ATOM 2683 C C . LYS A 1 348 ? -10.804 8.829 61.981 1.00 25.88 340 LYS A C 1
ATOM 2684 O O . LYS A 1 348 ? -9.612 8.497 61.901 1.00 24.51 340 LYS A O 1
ATOM 2690 N N . GLU A 1 349 ? -11.479 8.820 63.159 1.00 24.71 341 GLU A N 1
ATOM 2691 C CA . GLU A 1 349 ? -10.803 8.358 64.391 1.00 22.82 341 GLU A CA 1
ATOM 2692 C C . GLU A 1 349 ? -10.459 6.898 64.272 1.00 21.95 341 GLU A C 1
ATOM 2693 O O . GLU A 1 349 ? -9.360 6.497 64.709 1.00 22.76 341 GLU A O 1
ATOM 2699 N N . LYS A 1 350 ? -11.341 6.123 63.670 1.00 21.61 342 LYS A N 1
ATOM 2700 C CA . LYS A 1 350 ? -11.157 4.697 63.444 1.00 22.64 342 LYS A CA 1
ATOM 2701 C C . LYS A 1 350 ? -10.085 4.505 62.377 1.00 23.85 342 LYS A C 1
ATOM 2702 O O . LYS A 1 350 ? -9.285 3.575 62.480 1.00 24.21 342 LYS A O 1
ATOM 2708 N N . LEU A 1 351 ? -10.101 5.352 61.330 1.00 23.83 343 LEU A N 1
ATOM 2709 C CA . LEU A 1 351 ? -9.072 5.195 60.293 1.00 22.35 343 LEU A CA 1
ATOM 2710 C C . LEU A 1 351 ? -7.688 5.518 60.844 1.00 23.30 343 LEU A C 1
ATOM 2711 O O . LEU A 1 351 ? -6.728 4.875 60.442 1.00 23.05 343 LEU A O 1
ATOM 2716 N N . LYS A 1 352 ? -7.556 6.484 61.757 1.00 21.47 344 LYS A N 1
ATOM 2717 C CA . LYS A 1 352 ? -6.269 6.781 62.401 1.00 21.63 344 LYS A CA 1
ATOM 2718 C C . LYS A 1 352 ? -5.757 5.567 63.120 1.00 22.18 344 LYS A C 1
ATOM 2719 O O . LYS A 1 352 ? -4.557 5.264 63.028 1.00 21.33 344 LYS A O 1
ATOM 2725 N N . GLU A 1 353 ? -6.632 4.880 63.860 1.00 21.94 345 GLU A N 1
ATOM 2726 C CA . GLU A 1 353 ? -6.265 3.606 64.487 1.00 21.90 345 GLU A CA 1
ATOM 2727 C C . GLU A 1 353 ? -5.774 2.539 63.498 1.00 22.39 345 GLU A C 1
ATOM 2728 O O . GLU A 1 353 ? -4.767 1.881 63.737 1.00 22.33 345 GLU A O 1
ATOM 2734 N N . LEU A 1 354 ? -6.476 2.393 62.367 1.00 22.38 346 LEU A N 1
ATOM 2735 C CA . LEU A 1 354 ? -6.051 1.410 61.375 1.00 21.73 346 LEU A CA 1
ATOM 2736 C C . LEU A 1 354 ? -4.716 1.813 60.737 1.00 20.59 346 LEU A C 1
ATOM 2737 O O . LEU A 1 354 ? -3.932 0.940 60.480 1.00 22.48 346 LEU A O 1
ATOM 2742 N N . ILE A 1 355 ? -4.491 3.094 60.507 1.00 18.15 347 ILE A N 1
ATOM 2743 C CA . ILE A 1 355 ? -3.160 3.539 59.998 1.00 17.33 347 ILE A CA 1
ATOM 2744 C C . ILE A 1 355 ? -2.087 3.293 61.006 1.00 18.51 347 ILE A C 1
ATOM 2745 O O . ILE A 1 355 ? -1.009 2.855 60.654 1.00 18.35 347 ILE A O 1
ATOM 2750 N N . PHE A 1 356 ? -2.364 3.587 62.271 1.00 18.63 348 PHE A N 1
ATOM 2751 C CA . PHE A 1 356 ? -1.393 3.279 63.336 1.00 17.36 348 PHE A CA 1
ATOM 2752 C C . PHE A 1 356 ? -1.039 1.792 63.349 1.00 19.99 348 PHE A C 1
ATOM 2753 O O . PHE A 1 356 ? 0.111 1.428 63.398 1.00 20.09 348 PHE A O 1
ATOM 2761 N N . GLU A 1 357 ? -2.074 0.926 63.237 1.00 19.85 349 GLU A N 1
ATOM 2762 C CA . GLU A 1 357 ? -1.834 -0.506 63.220 1.00 22.45 349 GLU A CA 1
ATOM 2763 C C . GLU A 1 357 ? -1.095 -0.940 61.966 1.00 22.12 349 GLU A C 1
ATOM 2764 O O . GLU A 1 357 ? -0.190 -1.768 62.034 1.00 23.50 349 GLU A O 1
ATOM 2770 N N . GLU A 1 358 ? -1.484 -0.398 60.803 1.00 21.61 350 GLU A N 1
ATOM 2771 C CA . GLU A 1 358 ? -0.909 -0.834 59.526 1.00 22.71 350 GLU A CA 1
ATOM 2772 C C . GLU A 1 358 ? 0.607 -0.473 59.461 1.00 21.82 350 GLU A C 1
ATOM 2773 O O . GLU A 1 358 ? 1.390 -1.124 58.722 1.00 23.30 350 GLU A O 1
ATOM 2779 N N . THR A 1 359 ? 1.017 0.570 60.222 1.00 20.05 351 THR A N 1
ATOM 2780 C CA . THR A 1 359 ? 2.378 1.083 60.199 1.00 18.81 351 THR A CA 1
ATOM 2781 C C . THR A 1 359 ? 3.205 0.560 61.361 1.00 20.44 351 THR A C 1
ATOM 2782 O O . THR A 1 359 ? 4.389 0.874 61.447 1.00 20.88 351 THR A O 1
ATOM 2786 N N . ALA A 1 360 ? 2.636 -0.287 62.234 1.00 22.07 352 ALA A N 1
ATOM 2787 C CA . ALA A 1 360 ? 3.305 -0.765 63.432 1.00 22.67 352 ALA A CA 1
ATOM 2788 C C . ALA A 1 360 ? 4.562 -1.605 63.172 1.00 23.79 352 ALA A C 1
ATOM 2789 O O . ALA A 1 360 ? 5.481 -1.563 63.984 1.00 23.39 352 ALA A O 1
ATOM 2791 N N . ARG A 1 361 ? 4.618 -2.316 62.045 1.00 24.18 353 ARG A N 1
ATOM 2792 C CA . ARG A 1 361 ? 5.734 -3.211 61.744 1.00 24.35 353 ARG A CA 1
ATOM 2793 C C . ARG A 1 361 ? 7.054 -2.478 61.589 1.00 23.84 353 ARG A C 1
ATOM 2794 O O . ARG A 1 361 ? 8.093 -3.094 61.639 1.00 25.49 353 ARG A O 1
ATOM 2802 N N . PHE A 1 362 ? 7.027 -1.154 61.343 1.00 20.90 354 PHE A N 1
ATOM 2803 C CA . PHE A 1 362 ? 8.224 -0.375 61.143 1.00 19.45 354 PHE A CA 1
ATOM 2804 C C . PHE A 1 362 ? 8.778 0.263 62.427 1.00 20.04 354 PHE A C 1
ATOM 2805 O O . PHE A 1 362 ? 9.800 0.940 62.379 1.00 20.85 354 PHE A O 1
ATOM 2813 N N . GLN A 1 363 ? 8.094 0.053 63.553 1.00 21.37 355 GLN A N 1
ATOM 2814 C CA . GLN A 1 363 ? 8.604 0.519 64.827 1.00 23.49 355 GLN A CA 1
ATOM 2815 C C . GLN A 1 363 ? 9.696 -0.436 65.335 1.00 30.72 355 GLN A C 1
ATOM 2816 O O . GLN A 1 363 ? 9.639 -1.631 65.042 1.00 33.05 355 GLN A O 1
ATOM 2822 N N . PRO A 1 364 ? 10.678 0.093 66.083 1.00 34.27 356 PRO A N 1
ATOM 2823 C CA . PRO A 1 364 ? 11.807 -0.746 66.543 1.00 36.94 356 PRO A CA 1
ATOM 2824 C C . PRO A 1 364 ? 11.450 -1.918 67.459 1.00 38.99 356 PRO A C 1
ATOM 2825 O O . PRO A 1 364 ? 10.565 -1.837 68.318 1.00 39.78 356 PRO A O 1
#

Organism: Homo sapiens (NCBI:txid9606)